Protein AF-A0A1B8RVU5-F1 (afdb_monomer)

Mean predicted aligned error: 9.16 Å

Structure (mmCIF, N/CA/C/O backbone):
data_AF-A0A1B8RVU5-F1
#
_entry.id   AF-A0A1B8RVU5-F1
#
loop_
_atom_site.group_PDB
_atom_site.id
_atom_site.type_symbol
_atom_site.label_atom_id
_atom_site.label_alt_id
_atom_site.label_comp_id
_atom_site.label_asym_id
_atom_site.label_entity_id
_atom_site.label_seq_id
_atom_site.pdbx_PDB_ins_code
_atom_site.Cartn_x
_atom_site.Cartn_y
_atom_site.Cartn_z
_atom_site.occupancy
_atom_site.B_iso_or_equiv
_atom_site.auth_seq_id
_atom_site.auth_comp_id
_atom_site.auth_asym_id
_atom_site.auth_atom_id
_atom_site.pdbx_PDB_model_num
ATOM 1 N N . MET A 1 1 ? -5.781 -11.189 46.319 1.00 44.78 1 MET A N 1
ATOM 2 C CA . MET A 1 1 ? -6.664 -10.300 45.530 1.00 44.78 1 MET A CA 1
ATOM 3 C C . MET A 1 1 ? -6.768 -10.891 44.129 1.00 44.78 1 MET A C 1
ATOM 5 O O . MET A 1 1 ? -5.730 -11.236 43.583 1.00 44.78 1 MET A O 1
ATOM 9 N N . PHE A 1 2 ? -7.976 -11.093 43.594 1.00 50.34 2 PHE A N 1
ATOM 10 C CA . PHE A 1 2 ? -8.174 -11.665 42.253 1.00 50.34 2 PHE A CA 1
ATOM 11 C C . PHE A 1 2 ? -8.179 -10.566 41.179 1.00 50.34 2 PHE A C 1
ATOM 13 O O . PHE A 1 2 ? -8.619 -9.452 41.471 1.00 50.34 2 PHE A O 1
ATOM 20 N N . PRO A 1 3 ? -7.728 -10.853 39.946 1.00 56.84 3 PRO A N 1
ATOM 21 C CA . PRO A 1 3 ? -7.817 -9.903 38.844 1.00 56.84 3 PRO A CA 1
ATOM 22 C C . PRO A 1 3 ? -9.285 -9.591 38.512 1.00 56.84 3 PRO A C 1
ATOM 24 O O . PRO A 1 3 ? -10.101 -10.492 38.316 1.00 56.84 3 PRO A O 1
ATOM 27 N N . ILE A 1 4 ? -9.624 -8.301 38.445 1.00 67.06 4 ILE A N 1
ATOM 28 C CA . ILE A 1 4 ? -10.973 -7.823 38.121 1.00 67.06 4 ILE A CA 1
ATOM 29 C C . ILE A 1 4 ? -11.030 -7.484 36.634 1.00 67.06 4 ILE A C 1
ATOM 31 O O . ILE A 1 4 ? -10.270 -6.657 36.133 1.00 67.06 4 ILE A O 1
ATOM 35 N N . ARG A 1 5 ? -11.981 -8.080 35.912 1.00 66.81 5 ARG A N 1
ATOM 36 C CA . ARG A 1 5 ? -12.219 -7.735 34.509 1.00 66.81 5 ARG A CA 1
ATOM 37 C C . ARG A 1 5 ? -12.967 -6.405 34.417 1.00 66.81 5 ARG A C 1
ATOM 39 O O . ARG A 1 5 ? -14.191 -6.366 34.513 1.00 66.81 5 ARG A O 1
ATOM 46 N N . HIS A 1 6 ? -12.234 -5.314 34.204 1.00 74.31 6 HIS A N 1
ATOM 47 C CA . HIS A 1 6 ? -12.837 -3.995 34.009 1.00 74.31 6 HIS A CA 1
ATOM 48 C C . HIS A 1 6 ? -13.784 -3.966 32.798 1.00 74.31 6 HIS A C 1
ATOM 50 O O . HIS A 1 6 ? -13.551 -4.620 31.779 1.00 74.31 6 HIS A O 1
ATOM 56 N N . THR A 1 7 ? -14.839 -3.153 32.884 1.00 78.38 7 THR A N 1
ATOM 57 C CA . THR A 1 7 ? -15.882 -3.002 31.854 1.00 78.38 7 THR A CA 1
ATOM 58 C C . THR A 1 7 ? -15.318 -2.723 30.457 1.00 78.38 7 THR A C 1
ATOM 60 O O . THR A 1 7 ? -15.853 -3.231 29.472 1.00 78.38 7 THR A O 1
ATOM 63 N N . ASN A 1 8 ? -14.212 -1.979 30.361 1.00 79.88 8 ASN A N 1
ATOM 64 C CA . ASN A 1 8 ? -13.541 -1.687 29.091 1.00 79.88 8 ASN A CA 1
ATOM 65 C C . ASN A 1 8 ? -12.999 -2.956 28.418 1.00 79.88 8 ASN A C 1
ATOM 67 O O . ASN A 1 8 ? -13.220 -3.148 27.229 1.00 79.88 8 ASN A O 1
ATOM 71 N N . HIS A 1 9 ? -12.435 -3.902 29.178 1.00 79.25 9 HIS A N 1
ATOM 72 C CA . HIS A 1 9 ? -11.988 -5.179 28.615 1.00 79.25 9 HIS A CA 1
ATOM 73 C C . HIS A 1 9 ? -13.146 -5.998 28.038 1.00 79.25 9 HIS A C 1
ATOM 75 O O . HIS A 1 9 ? -12.970 -6.707 27.047 1.00 79.25 9 HIS A O 1
ATOM 81 N N . VAL A 1 10 ? -14.338 -5.924 28.640 1.00 86.19 10 VAL A N 1
ATOM 82 C CA . VAL A 1 10 ? -15.540 -6.589 28.107 1.00 86.19 10 VAL A CA 1
ATOM 83 C C . VAL A 1 10 ? -15.988 -5.923 26.805 1.00 86.19 10 VAL A C 1
ATOM 85 O O . VAL A 1 10 ? -16.299 -6.625 25.844 1.00 86.19 10 VAL A O 1
ATOM 88 N N . ILE A 1 11 ? -15.994 -4.588 26.763 1.00 89.88 11 ILE A N 1
ATOM 89 C CA . ILE A 1 11 ? -16.335 -3.803 25.569 1.00 89.88 11 ILE A CA 1
ATOM 90 C C . ILE A 1 11 ? -15.384 -4.142 24.416 1.00 89.88 11 ILE A C 1
ATOM 92 O O . ILE A 1 11 ? -15.856 -4.521 23.347 1.00 89.88 11 ILE A O 1
ATOM 96 N N . ASP A 1 12 ? -14.074 -4.098 24.649 1.00 87.56 12 ASP A N 1
ATOM 97 C CA . ASP A 1 12 ? -13.072 -4.371 23.616 1.00 87.56 12 ASP A CA 1
ATOM 98 C C . ASP A 1 12 ? -13.122 -5.832 23.156 1.00 87.56 12 ASP A C 1
ATOM 100 O O . ASP A 1 12 ? -13.065 -6.112 21.965 1.00 87.56 12 ASP A O 1
ATOM 104 N N . THR A 1 13 ? -13.358 -6.784 24.068 1.00 90.00 13 THR A N 1
ATOM 105 C CA . THR A 1 13 ? -13.566 -8.192 23.677 1.00 90.00 13 THR A CA 1
ATOM 106 C C . THR A 1 13 ? -14.778 -8.353 22.754 1.00 90.00 13 THR A C 1
ATOM 108 O O . THR A 1 13 ? -14.730 -9.112 21.788 1.00 90.00 13 THR A O 1
ATOM 111 N N . ARG A 1 14 ? -15.884 -7.653 23.038 1.00 93.75 14 ARG A N 1
ATOM 112 C CA . ARG 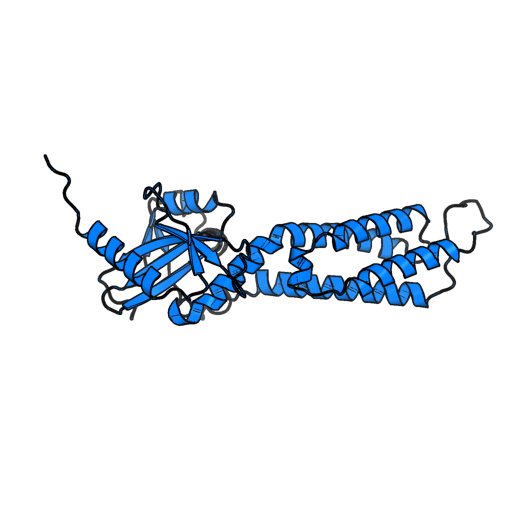A 1 14 ? -17.071 -7.679 22.171 1.00 93.75 14 ARG A CA 1
ATOM 113 C C . ARG A 1 14 ? -16.803 -7.007 20.828 1.00 93.75 14 ARG A C 1
ATOM 115 O O . ARG A 1 14 ? -17.295 -7.498 19.818 1.00 93.75 14 ARG A O 1
ATOM 122 N N . ALA A 1 15 ? -16.031 -5.925 20.820 1.00 94.88 15 ALA A N 1
ATOM 123 C CA . ALA A 1 15 ? -15.634 -5.233 19.604 1.00 94.88 15 ALA A CA 1
ATOM 124 C C . ALA A 1 15 ? -14.770 -6.129 18.704 1.00 94.88 15 ALA A C 1
ATOM 126 O O . ALA A 1 15 ? -15.091 -6.277 17.533 1.00 94.88 15 ALA A O 1
ATOM 127 N N . VAL A 1 16 ? -13.763 -6.813 19.255 1.00 93.31 16 VAL A N 1
ATOM 128 C CA . VAL A 1 16 ? -12.915 -7.759 18.503 1.00 93.31 16 VAL A CA 1
ATOM 129 C C . VAL A 1 16 ? -13.748 -8.872 17.865 1.00 93.31 16 VAL A C 1
ATOM 131 O O . VAL A 1 16 ? -13.630 -9.128 16.671 1.00 93.31 16 VAL A O 1
ATOM 134 N N . ARG A 1 17 ? -14.669 -9.484 18.625 1.00 93.12 17 ARG A N 1
ATOM 135 C CA . ARG A 1 17 ? -15.590 -10.500 18.081 1.00 93.12 17 ARG A CA 1
ATOM 136 C C . ARG A 1 17 ? -16.442 -9.958 16.933 1.00 93.12 17 ARG A C 1
ATOM 138 O O . ARG A 1 17 ? -16.698 -10.677 15.976 1.00 93.12 17 ARG A O 1
ATOM 145 N N . LYS A 1 18 ? -16.878 -8.699 17.036 1.00 94.44 18 LYS A N 1
ATOM 146 C CA . LYS A 1 18 ? -17.670 -8.033 15.999 1.00 94.44 18 LYS A CA 1
ATOM 147 C C . LYS A 1 18 ? -16.857 -7.827 14.722 1.00 94.44 18 LYS A C 1
ATOM 149 O O . LYS A 1 18 ? -17.386 -8.115 13.655 1.00 94.44 18 LYS A O 1
ATOM 154 N N . VAL A 1 19 ? -15.602 -7.385 14.844 1.00 94.81 19 VAL A N 1
ATOM 155 C CA . VAL A 1 19 ? -14.671 -7.268 13.711 1.00 94.81 19 VAL A CA 1
ATOM 156 C C . VAL A 1 19 ? -14.517 -8.620 13.027 1.00 94.81 19 VAL A C 1
ATOM 158 O O . VAL A 1 19 ? -14.856 -8.728 11.859 1.00 94.81 19 VAL A O 1
ATOM 161 N N . ILE A 1 20 ? -14.134 -9.663 13.773 1.00 93.12 20 ILE A N 1
ATOM 162 C CA . ILE A 1 20 ? -13.928 -11.009 13.213 1.00 93.12 20 ILE A CA 1
ATOM 163 C C . ILE A 1 20 ? -15.180 -11.516 12.486 1.00 93.12 20 ILE A C 1
ATOM 165 O O . ILE A 1 20 ? -15.074 -12.059 11.397 1.00 93.12 20 ILE A O 1
ATOM 169 N N . SER A 1 21 ? -16.373 -11.297 13.048 1.00 93.00 21 SER A N 1
ATOM 170 C CA . SER A 1 21 ? -17.632 -11.738 12.426 1.00 93.00 21 SER A CA 1
ATOM 171 C C . SER A 1 21 ? -18.015 -11.010 11.130 1.00 93.00 21 SER A C 1
ATOM 173 O O . SER A 1 21 ? -19.009 -11.384 10.516 1.00 93.00 21 SER A O 1
ATOM 175 N N . GLN A 1 22 ? -17.316 -9.928 10.775 1.00 93.19 22 GLN A N 1
ATOM 176 C CA . GLN A 1 22 ? -17.597 -9.116 9.588 1.00 93.19 22 GLN A CA 1
ATOM 177 C C . GLN A 1 22 ? -16.485 -9.154 8.542 1.00 93.19 22 GLN A C 1
ATOM 179 O O . GLN A 1 22 ? -16.682 -8.572 7.481 1.00 93.19 22 GLN A O 1
ATOM 184 N N . LEU A 1 23 ? -15.340 -9.771 8.841 1.00 91.94 23 LEU A N 1
ATOM 185 C CA . LEU A 1 23 ? -14.266 -9.926 7.864 1.00 91.94 23 LEU A CA 1
ATOM 186 C C . LEU A 1 23 ? -14.749 -10.786 6.697 1.00 91.94 23 LEU A C 1
ATOM 188 O O . LEU A 1 23 ? -15.475 -11.762 6.911 1.00 91.94 23 LEU A O 1
ATOM 192 N N . ASP A 1 24 ? -14.326 -10.432 5.489 1.00 91.25 24 ASP A N 1
ATOM 193 C CA . ASP A 1 24 ? -14.508 -11.292 4.327 1.00 91.25 24 ASP A CA 1
ATOM 194 C C . ASP A 1 24 ? -13.763 -12.627 4.509 1.00 91.25 24 ASP A C 1
ATOM 196 O O . ASP A 1 24 ? -12.747 -12.725 5.203 1.00 91.25 24 ASP A O 1
ATOM 200 N N . GLU A 1 25 ? -14.278 -13.686 3.882 1.00 90.25 25 GLU A N 1
ATOM 201 C CA . GLU A 1 25 ? -13.759 -15.057 4.018 1.00 90.25 25 GLU A CA 1
ATOM 202 C C . GLU A 1 25 ? -12.306 -15.219 3.550 1.00 90.25 25 GLU A C 1
ATOM 204 O O . GLU A 1 25 ? -11.604 -16.137 3.972 1.00 90.25 25 GLU A O 1
ATOM 209 N N . ASN A 1 26 ? -11.844 -14.308 2.696 1.00 92.81 26 ASN A N 1
ATOM 210 C CA . ASN A 1 26 ? -10.489 -14.270 2.174 1.00 92.81 26 ASN A CA 1
ATOM 211 C C . ASN A 1 26 ? -9.487 -13.592 3.131 1.00 92.81 26 ASN A C 1
ATOM 213 O O . ASN A 1 26 ? -8.293 -13.570 2.836 1.00 92.81 26 ASN A O 1
ATOM 217 N N . TRP A 1 27 ? -9.932 -13.059 4.272 1.00 94.44 27 TRP A N 1
ATOM 218 C CA . TRP A 1 27 ? -9.065 -12.475 5.295 1.00 94.44 27 TRP A CA 1
ATOM 219 C C . TRP A 1 27 ? -8.711 -13.529 6.341 1.00 94.44 27 TRP A C 1
ATOM 221 O O . TRP A 1 27 ? -9.486 -13.837 7.250 1.00 94.44 27 TRP A O 1
ATOM 231 N N . LEU A 1 28 ? -7.496 -14.063 6.256 1.00 93.69 28 LEU A N 1
ATOM 232 C CA . LEU A 1 28 ? -6.994 -15.001 7.246 1.00 93.69 28 LEU A CA 1
ATOM 233 C C . LEU A 1 28 ? -6.469 -14.241 8.466 1.00 93.69 28 LEU A C 1
ATOM 235 O O . LEU A 1 28 ? -5.453 -13.551 8.389 1.00 93.69 28 LEU A O 1
ATOM 239 N N . ILE A 1 29 ? -7.108 -14.420 9.622 1.00 92.25 29 ILE A N 1
ATOM 240 C CA . ILE A 1 29 ? -6.559 -13.937 10.893 1.00 92.25 29 ILE A CA 1
ATOM 241 C C . ILE A 1 29 ? -5.341 -14.778 11.277 1.00 92.25 29 ILE A C 1
ATOM 243 O O . ILE A 1 29 ? -5.434 -15.988 11.488 1.00 92.25 29 ILE A O 1
ATOM 247 N N . ARG A 1 30 ? -4.191 -14.117 11.407 1.00 84.19 30 ARG A N 1
ATOM 248 C CA . ARG A 1 30 ? -2.974 -14.678 11.988 1.00 84.19 30 ARG A CA 1
ATOM 249 C C . ARG A 1 30 ? -3.024 -14.381 13.488 1.00 84.19 30 ARG A C 1
ATOM 251 O O . ARG A 1 30 ? -3.213 -13.235 13.893 1.00 84.19 30 ARG A O 1
ATOM 258 N N . GLY A 1 31 ? -2.970 -15.429 14.310 1.00 67.81 31 GLY A N 1
ATOM 259 C CA . GLY A 1 31 ? -3.123 -15.301 15.759 1.00 67.81 31 GLY A CA 1
ATOM 260 C C . GLY A 1 31 ? -2.126 -14.308 16.360 1.00 67.81 31 GLY A C 1
ATOM 261 O O . GLY A 1 31 ? -0.982 -14.233 15.921 1.00 67.81 31 GLY A O 1
ATOM 262 N N . LEU A 1 32 ? -2.567 -13.567 17.375 1.00 58.88 32 LEU A N 1
ATOM 263 C CA . LEU A 1 32 ? -1.680 -12.892 18.316 1.00 58.88 32 LEU A CA 1
ATOM 264 C C . LEU A 1 32 ? -1.850 -13.603 19.652 1.00 58.88 32 LEU A C 1
ATOM 266 O O . LEU A 1 32 ? -2.853 -13.428 20.350 1.00 58.88 32 LEU A O 1
ATOM 270 N N . GLU A 1 33 ? -0.906 -14.489 19.946 1.00 51.81 33 GLU A N 1
ATOM 271 C CA . GLU A 1 33 ? -0.700 -14.960 21.306 1.00 51.81 33 GLU A CA 1
ATOM 272 C C . GLU A 1 33 ? -0.144 -13.762 22.091 1.00 51.81 33 GLU A C 1
ATOM 274 O O . GLU A 1 33 ? 0.883 -13.205 21.726 1.00 51.81 33 GLU A O 1
ATOM 279 N N . GLU A 1 34 ? -0.905 -13.332 23.102 1.00 54.44 34 GLU A N 1
ATOM 280 C CA . GLU A 1 34 ? -0.675 -12.165 23.972 1.00 54.44 34 GLU A CA 1
ATOM 281 C C . GLU A 1 34 ? -0.982 -10.782 23.347 1.00 54.44 34 GLU A C 1
ATOM 283 O O . GLU A 1 34 ? -0.519 -10.399 22.276 1.00 54.44 34 GLU A O 1
ATOM 288 N N . ARG A 1 35 ? -1.851 -10.007 24.026 1.00 57.84 35 ARG A N 1
ATOM 289 C CA . ARG A 1 35 ? -2.221 -8.626 23.649 1.00 57.84 35 ARG A CA 1
ATOM 290 C C . ARG A 1 35 ? -1.080 -7.678 23.995 1.00 57.84 35 ARG A C 1
ATOM 292 O O . ARG A 1 35 ? -1.192 -6.864 24.914 1.00 57.84 35 ARG A O 1
ATOM 299 N N . ASP A 1 36 ? -0.000 -7.793 23.253 1.00 56.38 36 ASP A N 1
ATOM 300 C CA . ASP A 1 36 ? 1.215 -7.055 23.509 1.00 56.38 36 ASP A CA 1
ATOM 301 C C . ASP A 1 36 ? 1.183 -5.699 22.805 1.00 56.38 36 ASP A C 1
ATOM 303 O O . ASP A 1 36 ? 0.932 -5.563 21.608 1.00 56.38 36 ASP A O 1
ATOM 307 N N . TYR A 1 37 ? 1.365 -4.651 23.609 1.00 66.06 37 TYR A N 1
ATOM 308 C CA . TYR A 1 37 ? 1.612 -3.276 23.165 1.00 66.06 37 TYR A CA 1
ATOM 309 C C . TYR A 1 37 ? 0.567 -2.657 22.215 1.00 66.06 37 TYR A C 1
ATOM 311 O O . TYR A 1 37 ? 0.814 -1.629 21.588 1.00 66.06 37 TYR A O 1
ATOM 319 N N . GLY A 1 38 ? -0.657 -3.197 22.199 1.00 77.88 38 GLY A N 1
ATOM 320 C CA . GLY A 1 38 ? -1.808 -2.579 21.544 1.00 77.88 38 GLY A CA 1
ATOM 321 C C . GLY A 1 38 ? -2.170 -3.127 20.167 1.00 77.88 38 GLY A C 1
ATOM 322 O O . GLY A 1 38 ? -3.010 -2.510 19.520 1.00 77.88 38 GLY A O 1
ATOM 323 N N . VAL A 1 39 ? -1.618 -4.261 19.733 1.00 89.12 39 VAL A N 1
ATOM 324 C CA . VAL A 1 39 ? -2.119 -4.982 18.552 1.00 89.12 39 VAL A CA 1
ATOM 325 C C . VAL A 1 39 ? -3.160 -6.013 18.992 1.00 89.12 39 VAL A C 1
ATOM 327 O O . VAL A 1 39 ? -2.906 -6.798 19.900 1.00 89.12 39 VAL A O 1
ATOM 330 N N . ASP A 1 40 ? -4.347 -5.994 18.382 1.00 90.81 40 ASP A N 1
ATOM 331 C CA . ASP A 1 40 ? -5.435 -6.922 18.719 1.00 90.81 40 ASP A CA 1
ATOM 332 C C . ASP A 1 40 ? -5.591 -8.048 17.689 1.00 90.81 40 ASP A C 1
ATOM 334 O O . ASP A 1 40 ? -5.963 -9.157 18.069 1.00 90.81 40 ASP A O 1
ATOM 338 N N . LEU A 1 41 ? -5.330 -7.782 16.403 1.00 91.62 41 LEU A N 1
ATOM 339 C CA . LEU A 1 41 ? -5.359 -8.781 15.327 1.00 91.62 41 LEU A CA 1
ATOM 340 C C . LEU A 1 41 ? -4.204 -8.546 14.347 1.00 91.62 41 LEU A C 1
ATOM 342 O O . LEU A 1 41 ? -3.894 -7.401 14.018 1.00 91.62 41 LEU A O 1
ATOM 346 N N . ALA A 1 42 ? -3.630 -9.629 13.831 1.00 92.88 42 ALA A N 1
ATOM 347 C CA . ALA A 1 42 ? -2.859 -9.626 12.596 1.00 92.88 42 ALA A CA 1
ATOM 348 C C . ALA A 1 42 ? -3.652 -10.394 11.534 1.00 92.88 42 ALA A C 1
ATOM 350 O O . ALA A 1 42 ? -4.406 -11.316 11.856 1.00 92.88 42 ALA A O 1
ATOM 351 N N . PHE A 1 43 ? -3.523 -10.012 10.271 1.00 93.69 43 PHE A N 1
ATOM 352 C CA . PHE A 1 43 ? -4.253 -10.669 9.192 1.00 93.69 43 PHE A CA 1
ATOM 353 C C . PHE A 1 43 ? -3.449 -10.711 7.896 1.00 93.69 43 PHE A C 1
ATOM 355 O O . PHE A 1 43 ? -2.496 -9.951 7.720 1.00 93.69 43 PHE A O 1
ATOM 362 N N . GLU A 1 44 ? -3.851 -11.609 7.004 1.00 94.94 44 GLU A N 1
ATOM 363 C CA . GLU A 1 44 ? -3.318 -11.766 5.657 1.00 94.94 44 GLU A CA 1
ATOM 364 C C . GLU A 1 44 ? -4.459 -11.948 4.655 1.00 94.94 44 GLU A C 1
ATOM 366 O O . GLU A 1 44 ? -5.409 -12.685 4.926 1.00 94.94 44 GLU A O 1
ATOM 371 N N . ILE A 1 45 ? -4.351 -11.310 3.490 1.00 93.94 45 ILE A N 1
ATOM 372 C CA . ILE A 1 45 ? -5.302 -11.495 2.392 1.00 93.94 45 ILE A CA 1
ATOM 373 C C . ILE A 1 45 ? -4.938 -12.739 1.584 1.00 93.94 45 ILE A C 1
ATOM 375 O O . ILE A 1 45 ? -3.786 -12.942 1.190 1.00 93.94 45 ILE A O 1
ATOM 379 N N . PHE A 1 46 ? -5.941 -13.555 1.289 1.00 93.44 46 PHE A N 1
ATOM 380 C CA . PHE A 1 46 ? -5.861 -14.657 0.342 1.00 93.44 46 PHE A CA 1
ATOM 381 C C . PHE A 1 46 ? -6.617 -14.282 -0.934 1.00 93.44 46 PHE A C 1
ATOM 383 O O . PHE A 1 46 ? -7.613 -13.562 -0.903 1.00 93.44 46 PHE A O 1
ATOM 390 N N . ARG A 1 47 ? -6.149 -14.763 -2.084 1.00 89.19 47 ARG A N 1
ATOM 391 C CA . ARG A 1 47 ? -6.889 -14.686 -3.353 1.00 89.19 47 ARG A CA 1
ATOM 392 C C . ARG A 1 47 ? -6.777 -16.032 -4.039 1.00 89.19 47 ARG A C 1
ATOM 394 O O . ARG A 1 47 ? -5.689 -16.598 -4.081 1.00 89.19 47 ARG A O 1
ATOM 401 N N . ASP A 1 48 ? -7.904 -16.569 -4.495 1.00 88.00 48 ASP A N 1
ATOM 402 C CA . ASP A 1 48 ? -7.974 -17.894 -5.125 1.00 88.00 48 ASP A CA 1
ATOM 403 C C . ASP A 1 48 ? -7.315 -18.999 -4.279 1.00 88.00 48 ASP A C 1
ATOM 405 O O . ASP A 1 48 ? -6.610 -19.865 -4.787 1.00 88.00 48 ASP A O 1
ATOM 409 N N . GLN A 1 49 ? -7.534 -18.949 -2.957 1.00 86.88 49 GLN A N 1
ATOM 410 C CA . GLN A 1 49 ? -6.956 -19.866 -1.959 1.00 86.88 49 GLN A CA 1
ATOM 411 C C . GLN A 1 49 ? -5.424 -19.789 -1.808 1.00 86.88 49 GLN A C 1
ATOM 413 O O . GLN A 1 49 ? -4.840 -20.582 -1.069 1.00 86.88 49 GLN A O 1
ATOM 418 N N . LEU A 1 50 ? -4.766 -18.817 -2.442 1.00 89.62 50 LEU A N 1
ATOM 419 C CA . LEU A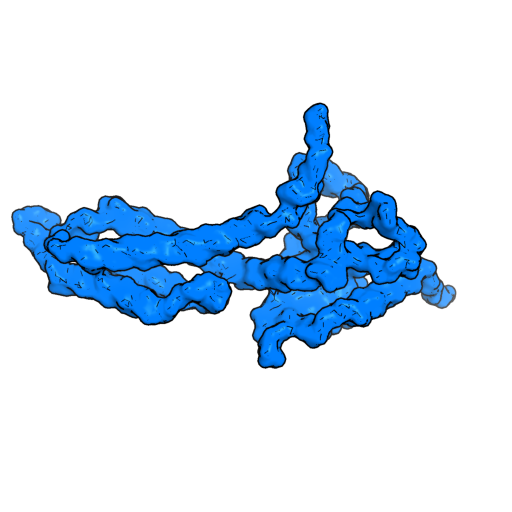 1 50 ? -3.325 -18.604 -2.346 1.00 89.62 50 LEU A CA 1
ATOM 420 C C . LEU A 1 50 ? -2.995 -17.427 -1.414 1.00 89.62 50 LEU A C 1
ATOM 422 O O . LEU A 1 50 ? -3.682 -16.398 -1.460 1.00 89.62 50 LEU A O 1
ATOM 426 N N . PRO A 1 51 ? -1.934 -17.542 -0.592 1.00 90.19 51 PRO A N 1
ATOM 427 C CA . PRO A 1 51 ? -1.447 -16.425 0.208 1.00 90.19 51 PRO A CA 1
ATOM 428 C C . PRO A 1 51 ? -0.899 -15.324 -0.705 1.00 90.19 51 PRO A C 1
ATOM 430 O O . PRO A 1 51 ? -0.182 -15.601 -1.671 1.00 90.19 51 PRO A O 1
ATOM 433 N N . THR A 1 52 ? -1.219 -14.068 -0.397 1.00 89.50 52 THR A N 1
ATOM 434 C CA . THR A 1 52 ? -0.743 -12.914 -1.181 1.00 89.50 52 THR A CA 1
ATOM 435 C C . THR A 1 52 ? 0.473 -12.226 -0.557 1.00 89.50 52 THR A C 1
ATOM 437 O O . THR A 1 52 ? 1.152 -11.462 -1.240 1.00 89.50 52 THR A O 1
ATOM 440 N N . GLY A 1 53 ? 0.754 -12.466 0.731 1.00 88.94 53 GLY A N 1
ATOM 441 C CA . GLY A 1 53 ? 1.718 -11.679 1.506 1.00 88.94 53 GLY A CA 1
ATOM 442 C C . GLY A 1 53 ? 1.225 -10.275 1.891 1.00 88.94 53 GLY A C 1
ATOM 443 O O . GLY A 1 53 ? 1.926 -9.558 2.609 1.00 88.94 53 GLY A O 1
ATOM 444 N N . GLU A 1 54 ? 0.022 -9.877 1.465 1.00 91.44 54 GLU A N 1
ATOM 445 C CA . GLU A 1 54 ? -0.646 -8.643 1.881 1.00 91.44 54 GLU A CA 1
ATOM 446 C C . GLU A 1 54 ? -1.101 -8.788 3.336 1.00 91.44 54 GLU A C 1
ATOM 448 O O . GLU A 1 54 ? -2.157 -9.351 3.628 1.00 91.44 54 GLU A O 1
ATOM 453 N N . THR A 1 55 ? -0.266 -8.308 4.258 1.00 93.12 55 THR A N 1
ATOM 454 C CA . THR A 1 55 ? -0.466 -8.454 5.704 1.00 93.12 55 THR A CA 1
ATOM 455 C C . THR A 1 55 ? -0.684 -7.114 6.384 1.00 93.12 55 THR A C 1
ATOM 457 O O . THR A 1 55 ? -0.103 -6.099 5.998 1.00 93.12 55 THR A O 1
ATOM 460 N N . GLY A 1 56 ? -1.516 -7.110 7.421 1.00 93.44 56 GLY A N 1
ATOM 461 C CA . GLY A 1 56 ? -1.824 -5.912 8.188 1.00 93.44 56 GLY A CA 1
ATOM 462 C C . GLY A 1 56 ? -2.019 -6.195 9.669 1.00 93.44 56 GLY A C 1
ATOM 463 O O . GLY A 1 56 ? -2.228 -7.332 10.100 1.00 93.44 56 GLY A O 1
ATOM 464 N N . LEU A 1 57 ? -1.955 -5.122 10.450 1.00 94.50 57 LEU A N 1
ATOM 465 C CA . LEU A 1 57 ? -2.173 -5.126 11.892 1.00 94.50 57 LEU A CA 1
ATOM 466 C C . LEU A 1 57 ? -3.423 -4.313 12.213 1.00 94.50 57 LEU A C 1
ATOM 468 O O . LEU A 1 57 ? -3.690 -3.297 11.574 1.00 94.50 57 LEU A O 1
ATOM 472 N N . ILE A 1 58 ? -4.190 -4.738 13.211 1.00 94.25 58 ILE A N 1
ATOM 473 C CA . ILE A 1 58 ? -5.404 -4.051 13.649 1.00 94.25 58 ILE A CA 1
ATOM 474 C C . ILE A 1 58 ? -5.353 -3.873 15.160 1.00 94.25 58 ILE A C 1
ATOM 476 O O . ILE A 1 58 ? -5.191 -4.833 15.913 1.00 94.25 58 ILE A O 1
ATOM 480 N N . GLN A 1 59 ? -5.593 -2.645 15.605 1.00 94.50 59 GLN A N 1
ATOM 481 C CA . GLN A 1 59 ? -6.031 -2.365 16.963 1.00 94.50 59 GLN A CA 1
ATOM 482 C C . GLN A 1 59 ? -7.529 -2.079 16.979 1.00 94.50 59 GLN A C 1
ATOM 484 O O . GLN A 1 59 ? -8.023 -1.224 16.243 1.00 94.50 59 GLN A O 1
ATOM 489 N N . VAL A 1 60 ? -8.261 -2.753 17.857 1.00 94.50 60 VAL A N 1
ATOM 490 C CA . VAL A 1 60 ? -9.709 -2.631 17.985 1.00 94.50 60 VAL A CA 1
ATOM 491 C C . VAL A 1 60 ? -10.049 -1.837 19.241 1.00 94.50 60 VAL A C 1
ATOM 493 O O . VAL A 1 60 ? -9.606 -2.144 20.346 1.00 94.50 60 VAL A O 1
ATOM 496 N N . LYS A 1 61 ? -10.888 -0.811 19.091 1.00 94.81 61 LYS A N 1
ATOM 497 C CA . LYS A 1 61 ? -11.414 -0.011 20.203 1.00 94.81 61 LYS A CA 1
ATOM 498 C C . LYS A 1 61 ? -12.929 -0.043 20.193 1.00 94.81 61 LYS A C 1
ATOM 500 O O . LYS A 1 61 ? -13.565 0.402 19.239 1.00 94.81 61 LYS A O 1
ATOM 505 N N . GLY A 1 62 ? -13.521 -0.576 21.258 1.00 94.50 62 GLY A N 1
ATOM 506 C CA . GLY A 1 62 ? -14.968 -0.629 21.401 1.00 94.50 62 GLY A CA 1
ATOM 507 C C . GLY A 1 62 ? -15.538 0.617 22.074 1.00 94.50 62 GLY A C 1
ATOM 508 O O . GLY A 1 62 ? -14.964 1.175 23.006 1.00 94.50 62 GLY A O 1
ATOM 509 N N . ALA A 1 63 ? -16.731 1.023 21.651 1.00 94.06 63 ALA A N 1
ATOM 510 C CA . ALA A 1 63 ? -17.468 2.127 22.239 1.00 94.06 63 ALA A CA 1
ATOM 511 C C . ALA A 1 63 ? -18.946 1.770 22.438 1.00 94.06 63 ALA A C 1
ATOM 513 O O . ALA A 1 63 ? -19.586 1.143 21.594 1.00 94.06 63 ALA A O 1
ATOM 514 N N . LYS A 1 64 ? -19.526 2.208 23.562 1.00 93.19 64 LYS A N 1
ATOM 515 C CA . LYS A 1 64 ? -20.976 2.089 23.826 1.00 93.19 64 LYS A CA 1
ATOM 516 C C . LYS A 1 64 ? -21.801 3.202 23.165 1.00 93.19 64 LYS A C 1
ATOM 518 O O . LYS A 1 64 ? -23.026 3.116 23.135 1.00 93.19 64 LYS A O 1
ATOM 523 N N . LYS A 1 65 ? -21.150 4.263 22.677 1.00 90.88 65 LYS A N 1
ATOM 524 C CA . LYS A 1 65 ? -21.814 5.402 22.027 1.00 90.88 65 LYS A CA 1
ATOM 525 C C . LYS A 1 65 ? -22.175 5.080 20.578 1.00 90.88 65 LYS A C 1
ATOM 527 O O . LYS A 1 65 ? -21.529 4.254 19.941 1.00 90.88 65 LYS A O 1
ATOM 532 N N . SER A 1 66 ? -23.201 5.761 20.079 1.00 92.25 66 SER A N 1
ATOM 533 C CA . SER A 1 66 ? -23.569 5.747 18.662 1.00 92.25 66 SER A CA 1
ATOM 534 C C . SER A 1 66 ? -22.578 6.585 17.846 1.00 92.25 66 SER A C 1
ATOM 536 O O . SER A 1 66 ? -22.092 7.604 18.338 1.00 92.25 66 SER A O 1
ATOM 538 N N . PHE A 1 67 ? -22.306 6.171 16.611 1.00 93.44 67 PHE A N 1
ATOM 539 C CA . PHE A 1 67 ? -21.512 6.897 15.619 1.00 93.44 67 PHE A CA 1
ATOM 540 C C . PHE A 1 67 ? -22.351 7.739 14.656 1.00 93.44 67 PHE A C 1
ATOM 542 O O . PHE A 1 67 ? -21.775 8.390 13.797 1.00 93.44 67 PHE A O 1
ATOM 549 N N . LYS A 1 68 ? -23.680 7.809 14.822 1.00 85.19 68 LYS A N 1
ATOM 550 C CA . LYS A 1 68 ? -24.565 8.631 13.970 1.00 85.19 68 LYS A CA 1
ATOM 551 C C . LYS A 1 68 ? -24.217 10.126 13.925 1.00 85.19 68 LYS A C 1
ATOM 553 O O . LYS A 1 68 ? -24.683 10.813 13.033 1.00 85.19 68 LYS A O 1
ATOM 558 N N . LYS A 1 69 ? -23.495 10.644 14.928 1.00 81.31 69 LYS A N 1
ATOM 559 C CA . LYS A 1 69 ? -23.055 12.053 14.986 1.00 81.31 69 LYS A CA 1
ATOM 560 C C . LYS A 1 69 ? -21.571 12.219 14.678 1.00 81.31 69 LYS A C 1
ATOM 562 O O . LYS A 1 69 ? -21.188 13.145 13.983 1.00 81.31 69 LYS A O 1
ATOM 567 N N . SER A 1 70 ? -20.733 11.386 15.290 1.00 88.00 70 SER A N 1
ATOM 568 C CA . SER A 1 70 ? -19.296 11.352 15.034 1.00 88.00 70 SER A CA 1
ATOM 569 C C . SER A 1 70 ? -18.691 10.066 15.580 1.00 88.00 70 SER A C 1
ATOM 571 O O . SER A 1 70 ? -19.096 9.549 16.629 1.00 88.00 70 SER A O 1
ATOM 573 N N . ALA A 1 71 ? -17.6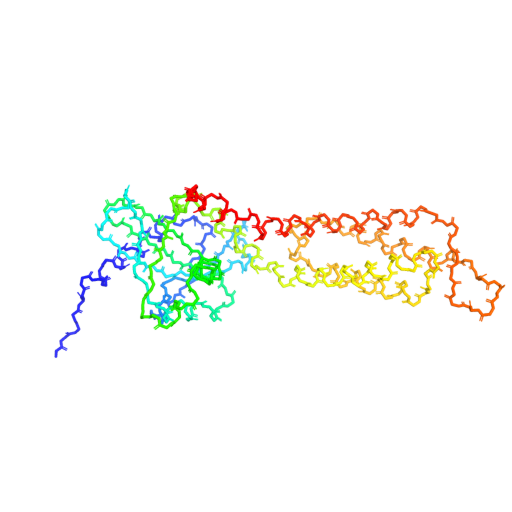73 9.568 14.888 1.00 92.12 71 ALA A N 1
ATOM 574 C CA . ALA A 1 71 ? -16.920 8.387 15.288 1.00 92.12 71 ALA A CA 1
ATOM 575 C C . ALA A 1 71 ? -15.558 8.746 15.910 1.00 92.12 71 ALA A C 1
ATOM 577 O O . ALA A 1 71 ? -14.614 7.973 15.822 1.00 92.12 71 ALA A O 1
ATOM 578 N N . ASN A 1 72 ? -15.452 9.898 16.581 1.00 94.50 72 ASN A N 1
ATOM 579 C CA . ASN A 1 72 ? -14.187 10.385 17.145 1.00 94.50 72 ASN A CA 1
ATOM 580 C C . ASN A 1 72 ? -13.701 9.537 18.328 1.00 94.50 72 ASN A C 1
ATOM 582 O O . ASN A 1 72 ? -14.505 9.107 19.170 1.00 94.50 72 ASN A O 1
ATOM 586 N N . LEU A 1 73 ? -12.384 9.386 18.442 1.00 94.50 73 LEU A N 1
ATOM 587 C CA . LEU A 1 73 ? -11.718 8.611 19.486 1.00 94.50 73 LEU A CA 1
ATOM 588 C C . LEU A 1 73 ? -10.521 9.386 20.046 1.00 94.50 73 LEU A C 1
ATOM 590 O O . LEU A 1 73 ? -9.637 9.776 19.291 1.00 94.50 73 LEU A O 1
ATOM 594 N N . SER A 1 74 ? -10.472 9.576 21.367 1.00 95.88 74 SER A N 1
ATOM 595 C CA . SER A 1 74 ? -9.235 9.994 22.040 1.00 95.88 74 SER A CA 1
ATOM 596 C C . SER A 1 74 ? -8.289 8.796 22.085 1.00 95.88 74 SER A C 1
ATOM 598 O O . SER A 1 74 ? -8.679 7.720 22.546 1.00 95.88 74 SER A O 1
ATOM 600 N N . PHE A 1 75 ? -7.080 8.967 21.560 1.00 95.25 75 PHE A N 1
ATOM 601 C CA . PHE A 1 75 ? -6.158 7.877 21.285 1.00 95.25 75 PHE A CA 1
ATOM 602 C C . PHE A 1 75 ? -4.748 8.202 21.804 1.00 95.25 75 PHE A C 1
ATOM 604 O O . PHE A 1 75 ? -4.286 9.327 21.596 1.00 95.25 75 PHE A O 1
ATOM 611 N N . PRO A 1 76 ? -4.056 7.273 22.493 1.00 95.19 76 PRO A N 1
ATOM 612 C CA . PRO A 1 76 ? -2.740 7.550 23.065 1.00 95.19 76 PRO A CA 1
ATOM 613 C C . PRO A 1 76 ? -1.682 7.810 21.994 1.00 95.19 76 PRO A C 1
ATOM 615 O O . PRO A 1 76 ? -1.465 6.971 21.121 1.00 95.19 76 PRO A O 1
ATOM 618 N N . THR A 1 77 ? -0.963 8.924 22.120 1.00 96.06 77 THR A N 1
ATOM 619 C CA . THR A 1 77 ? 0.117 9.316 21.199 1.00 96.06 77 THR A CA 1
ATOM 620 C C . THR A 1 77 ? 1.190 8.233 21.101 1.00 96.06 77 THR A C 1
ATOM 622 O O . THR A 1 77 ? 1.550 7.829 20.001 1.00 96.06 77 THR A O 1
ATOM 625 N N . LYS A 1 78 ? 1.593 7.646 22.238 1.00 93.62 78 LYS A N 1
ATOM 626 C CA . LYS A 1 78 ? 2.572 6.545 22.283 1.00 93.62 78 LYS A CA 1
ATOM 627 C C . LYS A 1 78 ? 2.170 5.328 21.448 1.00 93.62 78 LYS A C 1
ATOM 629 O O . LYS A 1 78 ? 3.028 4.641 20.912 1.00 93.62 78 LYS A O 1
ATOM 634 N N . THR A 1 79 ? 0.872 5.041 21.338 1.00 93.38 79 THR A N 1
ATOM 635 C CA . THR A 1 79 ? 0.387 3.932 20.506 1.00 93.38 79 THR A CA 1
ATOM 636 C C . THR A 1 79 ? 0.495 4.267 19.020 1.00 93.38 79 THR A C 1
ATOM 638 O O . THR A 1 79 ? 0.792 3.386 18.223 1.00 93.38 79 THR A O 1
ATOM 641 N N . ILE A 1 80 ? 0.318 5.537 18.644 1.00 95.38 80 ILE A N 1
ATOM 642 C CA . ILE A 1 80 ? 0.561 6.007 17.274 1.00 95.38 80 ILE A CA 1
ATOM 643 C C . ILE A 1 80 ? 2.050 5.927 16.944 1.00 95.38 80 ILE A C 1
ATOM 645 O O . ILE A 1 80 ? 2.408 5.398 15.898 1.00 95.38 80 ILE A O 1
ATOM 649 N N . GLU A 1 81 ? 2.918 6.391 17.843 1.00 94.81 81 GLU A N 1
ATOM 650 C CA . GLU A 1 81 ? 4.372 6.293 17.666 1.00 94.81 81 GLU A CA 1
ATOM 651 C C . GLU A 1 81 ? 4.833 4.842 17.537 1.00 94.81 81 GLU A C 1
ATOM 653 O O . GLU A 1 81 ? 5.607 4.525 16.641 1.00 94.81 81 GLU A O 1
ATOM 658 N N . TYR A 1 82 ? 4.294 3.943 18.362 1.00 93.44 82 TYR A N 1
ATOM 659 C CA . TYR A 1 82 ? 4.562 2.515 18.242 1.00 93.44 82 TYR A CA 1
ATOM 660 C C . TYR A 1 82 ? 4.079 1.951 16.896 1.00 93.44 82 TYR A C 1
ATOM 662 O O . TYR A 1 82 ? 4.826 1.250 16.220 1.00 93.44 82 TYR A O 1
ATOM 670 N N . ALA A 1 83 ? 2.874 2.322 16.447 1.00 93.88 83 ALA A N 1
ATOM 671 C CA . ALA A 1 83 ? 2.349 1.927 15.140 1.00 93.88 83 ALA A CA 1
ATOM 672 C C . ALA A 1 83 ? 3.223 2.412 13.962 1.00 93.88 83 ALA A C 1
ATOM 674 O O . ALA A 1 83 ? 3.300 1.743 12.931 1.00 93.88 83 ALA A O 1
ATOM 675 N N . LEU A 1 84 ? 3.903 3.557 14.100 1.00 93.44 84 LEU A N 1
ATOM 676 C CA . LEU A 1 84 ? 4.827 4.085 13.087 1.00 93.44 84 LEU A CA 1
ATOM 677 C C . LEU A 1 84 ? 6.098 3.240 12.915 1.00 93.44 84 LEU A C 1
ATOM 679 O O . LEU A 1 84 ? 6.737 3.369 11.871 1.00 93.44 84 LEU A O 1
ATOM 683 N N . LEU A 1 85 ? 6.441 2.380 13.881 1.00 93.06 85 LEU A N 1
ATOM 684 C CA . LEU A 1 85 ? 7.600 1.483 13.803 1.00 93.06 85 LEU A CA 1
ATOM 685 C C . LEU A 1 85 ? 7.349 0.246 12.930 1.00 93.06 85 LEU A C 1
ATOM 687 O O . LEU A 1 85 ? 8.303 -0.394 12.493 1.00 93.06 85 LEU A O 1
ATOM 691 N N . PHE A 1 86 ? 6.087 -0.109 12.680 1.00 90.81 86 PHE A N 1
ATOM 692 C CA . PHE A 1 86 ? 5.763 -1.298 11.896 1.00 90.81 86 PHE A CA 1
ATOM 693 C C . PHE A 1 86 ? 5.929 -1.045 10.393 1.00 90.81 86 PHE A C 1
ATOM 695 O O . PHE A 1 86 ? 5.483 -0.008 9.898 1.00 90.81 86 PHE A O 1
ATOM 702 N N . PRO A 1 87 ? 6.502 -1.997 9.637 1.00 87.12 87 PRO A N 1
ATOM 703 C CA . PRO A 1 87 ? 6.495 -1.929 8.180 1.00 87.12 87 PRO A CA 1
ATOM 704 C C . PRO A 1 87 ? 5.115 -2.265 7.591 1.00 87.12 87 PRO A C 1
ATOM 706 O O . PRO A 1 87 ? 4.759 -1.741 6.538 1.00 87.12 87 PRO A O 1
ATOM 709 N N . GLN A 1 88 ? 4.316 -3.094 8.270 1.00 90.12 88 GLN A N 1
ATOM 710 C CA . GLN A 1 88 ? 2.961 -3.441 7.838 1.00 90.12 88 GLN A CA 1
ATOM 711 C C . GLN A 1 88 ? 1.980 -2.280 8.064 1.00 90.12 88 GLN A C 1
ATOM 713 O O . GLN A 1 88 ? 2.104 -1.555 9.060 1.00 90.12 88 GLN A O 1
ATOM 718 N N . PRO A 1 89 ? 0.951 -2.136 7.206 1.00 93.06 89 PRO A N 1
ATOM 719 C CA . PRO A 1 89 ? -0.165 -1.239 7.463 1.00 93.06 89 PRO A CA 1
ATOM 720 C C . PRO A 1 89 ? -0.843 -1.531 8.804 1.00 93.06 89 PRO A C 1
ATOM 722 O O . PRO A 1 89 ? -1.345 -2.629 9.054 1.00 93.06 89 PRO A O 1
ATOM 725 N N . PHE A 1 90 ? -0.861 -0.517 9.666 1.00 94.44 90 PHE A N 1
ATOM 726 C CA . PHE A 1 90 ? -1.474 -0.574 10.987 1.00 94.44 90 PHE A CA 1
ATOM 727 C C . PHE A 1 90 ? -2.807 0.173 10.987 1.00 94.44 90 PHE A C 1
ATOM 729 O O . PHE A 1 90 ? -2.852 1.400 10.838 1.00 94.44 90 PHE A O 1
ATOM 736 N N . PHE A 1 91 ? -3.900 -0.548 11.205 1.00 95.56 91 PHE A N 1
ATOM 737 C CA . PHE A 1 91 ? -5.249 -0.004 11.243 1.00 95.56 91 PHE A CA 1
ATOM 738 C C . PHE A 1 91 ? -5.767 0.158 12.668 1.00 95.56 91 PHE A C 1
ATOM 740 O O . PHE A 1 91 ? -5.512 -0.662 13.547 1.00 95.56 91 PHE A O 1
ATOM 747 N N . VAL A 1 92 ? -6.569 1.198 12.884 1.00 96.56 92 VAL A N 1
ATOM 748 C CA . VAL A 1 92 ? -7.416 1.301 14.077 1.00 96.56 92 VAL A CA 1
ATOM 749 C C . VAL A 1 92 ? -8.851 1.093 13.652 1.00 96.56 92 VAL A C 1
ATOM 751 O O . VAL A 1 92 ? -9.345 1.815 12.790 1.00 96.56 92 VAL A O 1
ATOM 754 N N . PHE A 1 93 ? -9.518 0.124 14.268 1.00 96.56 93 PHE A N 1
ATOM 755 C CA . PHE A 1 93 ? -10.934 -0.151 14.077 1.00 96.56 93 PHE A CA 1
ATOM 756 C C . PHE A 1 93 ? -11.696 0.351 15.301 1.00 96.56 93 PHE A C 1
ATOM 758 O O . PHE A 1 93 ? -11.539 -0.159 16.411 1.00 96.56 93 PHE A O 1
ATOM 765 N N . HIS A 1 94 ? -12.538 1.360 15.106 1.00 96.81 94 HIS A N 1
ATOM 766 C CA . HIS A 1 94 ? -13.416 1.896 16.134 1.00 96.81 94 HIS A CA 1
ATOM 767 C C . HIS A 1 94 ? -14.807 1.290 15.955 1.00 96.81 94 HIS A C 1
ATOM 769 O O . HIS A 1 94 ? -15.417 1.416 14.895 1.00 96.81 94 HIS A O 1
ATOM 775 N N . VAL A 1 95 ? -15.302 0.602 16.982 1.00 97.25 95 VAL A N 1
ATOM 776 C CA . VAL A 1 95 ? -16.528 -0.201 16.908 1.00 97.25 95 VAL A CA 1
ATOM 777 C C . VAL A 1 95 ? -17.603 0.394 17.803 1.00 97.25 95 VAL A C 1
ATOM 779 O O . VAL A 1 95 ? -17.436 0.457 19.022 1.00 97.25 95 VAL A O 1
ATOM 782 N N . SER A 1 96 ? -18.748 0.761 17.230 1.00 96.06 96 SER A N 1
ATOM 783 C CA . SER A 1 96 ? -19.933 1.106 18.011 1.00 96.06 96 SER A CA 1
ATOM 784 C C . SER A 1 96 ? -20.722 -0.158 18.326 1.00 96.06 96 SER A C 1
ATOM 786 O O . SER A 1 96 ? -21.366 -0.747 17.459 1.00 96.06 96 SER A O 1
ATOM 788 N N . LEU A 1 97 ? -20.744 -0.554 19.600 1.00 94.44 97 LEU A N 1
ATOM 789 C CA . LEU A 1 97 ? -21.584 -1.663 20.064 1.00 94.44 97 LEU A CA 1
ATOM 790 C C . LEU A 1 97 ? -23.079 -1.315 20.059 1.00 94.44 97 LEU A C 1
ATOM 792 O O . LEU A 1 97 ? -23.907 -2.219 20.126 1.00 94.44 97 LEU A O 1
ATOM 796 N N . LYS A 1 98 ? -23.427 -0.021 20.018 1.00 94.12 98 LYS A N 1
ATOM 797 C CA . LYS A 1 98 ? -24.818 0.445 19.960 1.00 94.12 98 LYS A CA 1
ATOM 798 C C . LYS A 1 98 ? -25.376 0.363 18.542 1.00 94.12 98 LYS A C 1
ATOM 800 O O . LYS A 1 98 ? -26.496 -0.102 18.368 1.00 94.12 98 LYS A O 1
ATOM 805 N N . ASP A 1 99 ? -24.590 0.789 17.557 1.00 92.38 99 ASP A N 1
ATOM 806 C CA . ASP A 1 99 ? -25.035 0.853 16.162 1.00 92.38 99 ASP A CA 1
ATOM 807 C C . ASP A 1 99 ? -24.615 -0.370 15.342 1.00 92.38 99 ASP A C 1
ATOM 809 O O . ASP A 1 99 ? -25.008 -0.496 14.187 1.00 92.38 99 ASP A O 1
ATOM 813 N N . ASN A 1 100 ? -23.814 -1.272 15.920 1.00 91.00 100 ASN A N 1
ATOM 814 C CA . ASN A 1 100 ? -23.206 -2.400 15.213 1.00 91.00 100 ASN A CA 1
ATOM 815 C C . ASN A 1 100 ? -22.366 -1.980 13.991 1.00 91.00 100 ASN A C 1
ATOM 817 O O . ASN A 1 100 ? -22.255 -2.747 13.034 1.00 91.00 100 ASN A O 1
ATOM 821 N N . SER A 1 101 ? -21.759 -0.792 14.043 1.00 93.56 101 SER A N 1
ATOM 822 C CA . SER A 1 101 ? -20.929 -0.231 12.976 1.00 93.56 101 SER A CA 1
ATOM 823 C C . SER A 1 101 ? -19.446 -0.247 13.339 1.00 93.56 101 SER A C 1
ATOM 825 O O . SER A 1 101 ? -19.069 -0.142 14.511 1.00 93.56 101 SER A O 1
ATOM 827 N N . ILE A 1 102 ? -18.607 -0.376 12.314 1.00 96.44 102 ILE A N 1
ATOM 828 C CA . ILE A 1 102 ? -17.151 -0.381 12.431 1.00 96.44 102 ILE A CA 1
ATOM 829 C C . ILE A 1 102 ? -16.618 0.706 11.504 1.00 96.44 102 ILE A C 1
ATOM 831 O O . ILE A 1 102 ? -16.932 0.731 10.314 1.00 96.44 102 ILE A O 1
ATOM 835 N N . ARG A 1 103 ? -15.825 1.613 12.067 1.00 96.06 103 ARG A N 1
ATOM 836 C CA . ARG A 1 103 ? -15.078 2.623 11.322 1.00 96.06 103 ARG A CA 1
ATOM 837 C C . ARG A 1 103 ? -13.598 2.315 11.395 1.00 96.06 103 ARG A C 1
ATOM 839 O O . ARG A 1 103 ? -13.145 1.800 12.416 1.00 96.06 103 ARG A O 1
ATOM 846 N N . TYR A 1 104 ? -12.847 2.670 10.362 1.00 96.00 104 TYR A N 1
ATOM 847 C CA . TYR A 1 104 ? -11.411 2.414 10.344 1.00 96.00 104 TYR A CA 1
ATOM 848 C C . TYR A 1 104 ? -10.585 3.607 9.867 1.00 96.00 104 TYR A C 1
ATOM 850 O O . TYR A 1 104 ? -11.065 4.498 9.167 1.00 96.00 104 TYR A O 1
ATOM 858 N N . VAL A 1 105 ? -9.315 3.609 10.263 1.00 95.31 105 VAL A N 1
ATOM 859 C CA . VAL A 1 105 ? -8.274 4.472 9.698 1.00 95.31 105 VAL A CA 1
ATOM 860 C C . VAL A 1 105 ? -6.979 3.682 9.562 1.00 95.31 105 VAL A C 1
ATOM 862 O O . VAL A 1 105 ? -6.675 2.843 10.412 1.00 95.31 105 VAL A O 1
ATOM 865 N N . TRP A 1 106 ? -6.195 3.975 8.525 1.00 94.38 106 TRP A N 1
ATOM 866 C CA . TRP A 1 106 ? -4.790 3.574 8.472 1.00 94.38 106 TRP A CA 1
ATOM 867 C C . TRP A 1 106 ? -3.985 4.549 9.332 1.00 94.38 106 TRP A C 1
ATOM 869 O O . TRP A 1 106 ? -3.757 5.697 8.950 1.00 94.38 106 TRP A O 1
ATOM 879 N N . LEU A 1 107 ? -3.575 4.101 10.518 1.00 94.69 107 LEU A N 1
ATOM 880 C CA . LEU A 1 107 ? -3.041 4.959 11.570 1.00 94.69 107 LEU A CA 1
ATOM 881 C C . LEU A 1 107 ? -1.757 5.682 11.157 1.00 94.69 107 LEU A C 1
ATOM 883 O O . LEU A 1 107 ? -1.613 6.876 11.405 1.00 94.69 107 LEU A O 1
ATOM 887 N N . GLN A 1 108 ? -0.849 4.979 10.479 1.00 93.19 108 GLN A N 1
ATOM 888 C CA . GLN A 1 108 ? 0.421 5.555 10.032 1.00 93.19 108 GLN A CA 1
ATOM 889 C C . GLN A 1 108 ? 0.201 6.656 8.984 1.00 93.19 108 GLN A C 1
ATOM 891 O O . GLN A 1 108 ? 0.838 7.706 9.058 1.00 93.19 108 GLN A O 1
ATOM 896 N N . ARG A 1 109 ? -0.723 6.455 8.028 1.00 90.44 109 ARG A N 1
ATOM 897 C CA . ARG A 1 109 ? -1.098 7.501 7.058 1.00 90.44 109 ARG A CA 1
ATOM 898 C C . ARG A 1 109 ? -1.817 8.660 7.733 1.00 90.44 109 ARG A C 1
ATOM 900 O O . ARG A 1 109 ? -1.482 9.803 7.450 1.00 90.44 109 ARG A O 1
ATOM 907 N N . TYR A 1 110 ? -2.743 8.386 8.651 1.00 92.69 110 TYR A N 1
ATOM 908 C CA . TYR A 1 110 ? -3.440 9.429 9.406 1.00 92.69 110 TYR A CA 1
ATOM 909 C C . TYR A 1 110 ? -2.451 10.322 10.170 1.00 92.69 110 TYR A C 1
ATOM 911 O O . TYR A 1 110 ? -2.555 11.544 10.115 1.00 92.69 110 TYR A O 1
ATOM 919 N N . ALA A 1 111 ? -1.442 9.734 10.820 1.00 92.50 111 ALA A N 1
ATOM 920 C CA . ALA A 1 111 ? -0.399 10.497 11.497 1.00 92.50 111 ALA A CA 1
ATOM 921 C C . ALA A 1 111 ? 0.376 11.411 10.530 1.00 92.50 111 ALA A C 1
ATOM 923 O O . ALA A 1 111 ? 0.473 12.610 10.773 1.00 92.50 111 ALA A O 1
ATOM 924 N N . ARG A 1 112 ? 0.853 10.866 9.404 1.00 88.62 112 ARG A N 1
ATOM 925 C CA . ARG A 1 112 ? 1.681 11.601 8.429 1.00 88.62 112 ARG A CA 1
ATOM 926 C C . ARG A 1 112 ? 0.925 12.667 7.636 1.00 88.62 112 ARG A C 1
ATOM 928 O O . ARG A 1 112 ? 1.514 13.666 7.252 1.00 88.62 112 ARG A O 1
ATOM 935 N N . LEU A 1 113 ? -0.352 12.434 7.336 1.00 86.25 113 LEU A N 1
ATOM 936 C CA . LEU A 1 113 ? -1.128 13.300 6.442 1.00 86.25 11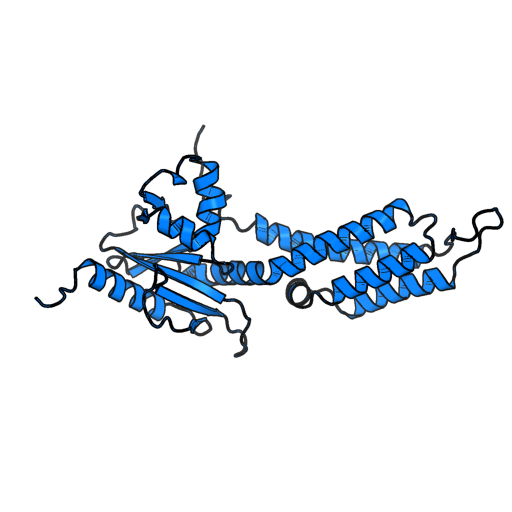3 LEU A CA 1
ATOM 937 C C . LEU A 1 113 ? -2.059 14.250 7.190 1.00 86.25 113 LEU A C 1
ATOM 939 O O . LEU A 1 113 ? -2.309 15.348 6.712 1.00 86.25 113 LEU A O 1
ATOM 943 N N . ILE A 1 114 ? -2.585 13.838 8.346 1.00 89.50 114 ILE A N 1
ATOM 944 C CA . ILE A 1 114 ? -3.577 14.619 9.092 1.00 89.50 114 ILE A CA 1
ATOM 945 C C . ILE A 1 114 ? -2.950 15.257 10.323 1.00 89.50 114 ILE A C 1
ATOM 947 O O . ILE A 1 114 ? -3.116 16.456 10.527 1.00 89.50 114 ILE A O 1
ATOM 951 N N . LEU A 1 115 ? -2.247 14.483 11.154 1.00 91.62 115 LEU A N 1
ATOM 952 C CA . LEU A 1 115 ? -1.676 15.026 12.389 1.00 91.62 115 LEU A CA 1
ATOM 953 C C . LEU A 1 115 ? -0.473 15.930 12.095 1.00 91.62 115 LEU A C 1
ATOM 955 O O . LEU A 1 115 ? -0.459 17.071 12.542 1.00 91.62 115 LEU A O 1
ATOM 959 N N . ASP A 1 116 ? 0.475 15.475 11.273 1.00 90.31 116 ASP A N 1
ATOM 960 C CA . ASP A 1 116 ? 1.668 16.259 10.915 1.00 90.31 116 ASP A CA 1
ATOM 961 C C . ASP A 1 116 ? 1.331 17.553 10.154 1.00 90.31 116 ASP A C 1
ATOM 963 O O . ASP A 1 116 ? 2.034 18.555 10.302 1.00 90.31 116 ASP A O 1
ATOM 967 N N . ALA A 1 117 ? 0.247 17.551 9.371 1.00 88.56 117 ALA A N 1
ATOM 968 C CA . ALA A 1 117 ? -0.206 18.725 8.629 1.00 88.56 117 ALA A CA 1
ATOM 969 C C . ALA A 1 117 ? -0.936 19.747 9.517 1.00 88.56 117 ALA A C 1
ATOM 971 O O . ALA A 1 117 ? -0.716 20.948 9.370 1.00 88.56 117 ALA A O 1
ATOM 972 N N . ASN A 1 118 ? -1.794 19.283 10.433 1.00 88.31 118 ASN A N 1
ATOM 973 C CA . ASN A 1 118 ? -2.703 20.159 11.180 1.00 88.31 118 ASN A CA 1
ATOM 974 C C . ASN A 1 118 ? -2.187 20.568 12.565 1.00 88.31 118 ASN A C 1
ATOM 976 O O . ASN A 1 118 ? -2.625 21.586 13.095 1.00 88.31 118 ASN A O 1
ATOM 980 N N . ASP A 1 119 ? -1.296 19.785 13.174 1.00 87.38 119 ASP A N 1
ATOM 981 C CA . ASP A 1 119 ? -0.795 20.042 14.523 1.00 87.38 119 ASP A CA 1
ATOM 982 C C . ASP A 1 119 ? 0.624 19.495 14.687 1.00 87.38 119 ASP A C 1
ATOM 984 O O . ASP A 1 119 ? 0.822 18.366 15.118 1.00 87.38 119 ASP A O 1
ATOM 988 N N . LYS A 1 120 ? 1.644 20.305 14.395 1.00 85.44 120 LYS A N 1
ATOM 989 C CA . LYS A 1 120 ? 3.048 19.878 14.533 1.00 85.44 120 LYS A CA 1
ATOM 990 C C . LYS A 1 120 ? 3.431 19.470 15.966 1.00 85.44 120 LYS A C 1
ATOM 992 O O . LYS A 1 120 ? 4.430 18.776 16.119 1.00 85.44 120 LYS A O 1
ATOM 997 N N . GLY A 1 121 ? 2.647 19.877 16.972 1.00 92.19 121 GLY A N 1
ATOM 998 C CA . GLY A 1 121 ? 2.862 19.602 18.394 1.00 92.19 121 GLY A CA 1
ATOM 999 C C . GLY A 1 121 ? 2.086 18.389 18.931 1.00 92.19 121 GLY A C 1
ATOM 1000 O O . GLY A 1 121 ? 1.894 18.242 20.142 1.00 92.19 121 GLY A O 1
ATOM 1001 N N . TRP A 1 122 ? 1.543 17.539 18.054 1.00 95.31 122 TRP A N 1
ATOM 1002 C CA . TRP A 1 122 ? 0.718 16.408 18.482 1.00 95.31 122 TRP A CA 1
ATOM 1003 C C . TRP A 1 122 ? 1.518 15.322 19.221 1.00 95.31 122 TRP A C 1
ATOM 1005 O O . TRP A 1 122 ? 0.953 14.585 20.035 1.00 95.31 122 TRP A O 1
ATOM 1015 N N . ARG A 1 123 ? 2.831 15.226 18.968 1.00 95.12 123 ARG A N 1
ATOM 1016 C CA . ARG A 1 123 ? 3.723 14.217 19.569 1.00 95.12 123 ARG A CA 1
ATOM 1017 C C . ARG A 1 123 ? 4.027 14.498 21.040 1.00 95.12 123 ARG A C 1
ATOM 1019 O O . ARG A 1 123 ? 4.263 13.575 21.810 1.00 95.12 123 ARG A O 1
ATOM 1026 N N . GLU A 1 124 ? 3.952 15.753 21.461 1.00 96.06 124 GLU A N 1
ATOM 1027 C CA . GLU A 1 124 ? 4.141 16.171 22.849 1.00 96.06 124 GLU A CA 1
ATOM 1028 C C . GLU A 1 124 ? 2.881 15.937 23.702 1.00 96.06 124 GLU A C 1
ATOM 1030 O O . GLU A 1 124 ? 2.935 15.941 24.935 1.00 96.06 124 GLU A O 1
ATOM 1035 N N . GLN A 1 125 ? 1.727 15.710 23.067 1.00 96.06 125 GLN A N 1
ATOM 1036 C CA . GLN A 1 125 ? 0.461 15.471 23.755 1.00 96.06 125 GLN A CA 1
ATOM 1037 C C . GLN A 1 125 ? 0.376 14.038 24.284 1.00 96.06 125 GLN A C 1
ATOM 1039 O O . GLN A 1 125 ? 0.872 13.088 23.685 1.00 96.06 125 GLN A O 1
ATOM 1044 N N . LYS A 1 126 ? -0.354 13.839 25.389 1.00 97.00 126 LYS A N 1
ATOM 1045 C CA . LYS A 1 126 ? -0.633 12.489 25.916 1.00 97.00 126 LYS A CA 1
ATOM 1046 C C . LYS A 1 126 ? -1.564 11.687 24.997 1.00 97.00 126 LYS A C 1
ATOM 1048 O O . LYS A 1 126 ? -1.447 10.463 24.894 1.00 97.00 126 LYS A O 1
ATOM 1053 N N . THR A 1 127 ? -2.524 12.373 24.387 1.00 97.06 127 THR A N 1
ATOM 1054 C CA . THR A 1 127 ? -3.536 11.789 23.507 1.00 97.06 127 THR A CA 1
ATOM 1055 C C . THR A 1 127 ? -3.893 12.766 22.408 1.00 97.06 127 THR A C 1
ATOM 1057 O O . THR A 1 127 ? -4.013 13.955 22.687 1.00 97.06 127 THR A O 1
ATOM 1060 N N . VAL A 1 128 ? -4.224 12.244 21.235 1.00 96.69 128 VAL A N 1
ATOM 1061 C CA . VAL A 1 128 ? -4.818 13.004 20.131 1.00 96.69 128 VAL A CA 1
ATOM 1062 C C . VAL A 1 128 ? -6.242 12.528 19.864 1.00 96.69 128 VAL A C 1
ATOM 1064 O O . VAL A 1 128 ? -6.623 11.423 20.254 1.00 96.69 128 VAL A O 1
ATOM 1067 N N . THR A 1 129 ? -7.050 13.345 19.190 1.00 95.81 129 THR A N 1
ATOM 1068 C CA . THR A 1 129 ? -8.368 12.904 18.712 1.00 95.81 129 THR A CA 1
ATOM 1069 C C . THR A 1 129 ? -8.257 12.400 17.279 1.00 95.81 129 THR A C 1
ATOM 1071 O O . THR A 1 129 ? -8.034 13.178 16.355 1.00 95.81 129 THR A O 1
ATOM 1074 N N . ILE A 1 130 ? -8.469 11.100 17.085 1.00 95.44 130 ILE A N 1
ATOM 1075 C CA . ILE A 1 130 ? -8.621 10.509 15.757 1.00 95.44 130 ILE A CA 1
ATOM 1076 C C . ILE A 1 130 ? -10.067 10.707 15.309 1.00 95.44 130 ILE A C 1
ATOM 1078 O O . ILE A 1 130 ? -11.008 10.274 15.988 1.00 95.44 130 ILE A O 1
ATOM 1082 N N . LYS A 1 131 ? -10.239 11.368 14.165 1.00 94.50 131 LYS A N 1
ATOM 1083 C CA . LYS A 1 131 ? -11.518 11.488 13.467 1.00 94.50 131 LYS A CA 1
ATOM 1084 C C . LYS A 1 131 ? -11.623 10.351 12.458 1.00 94.50 131 LYS A C 1
ATOM 1086 O O . LYS A 1 131 ? -10.687 10.099 11.707 1.00 94.50 131 LYS A O 1
ATOM 1091 N N . PHE A 1 132 ? -12.756 9.662 12.468 1.00 93.44 132 PHE A N 1
ATOM 1092 C CA . PHE A 1 132 ? -13.033 8.548 11.568 1.00 93.44 132 PHE A CA 1
ATOM 1093 C C . PHE A 1 132 ? -14.040 9.019 10.519 1.00 93.44 132 PHE A C 1
ATOM 1095 O O . PHE A 1 132 ? -15.180 9.301 10.907 1.00 93.44 132 PHE A O 1
ATOM 1102 N N . PRO A 1 133 ? -13.635 9.124 9.243 1.00 89.06 133 PRO A N 1
ATOM 1103 C CA . PRO A 1 133 ? -14.525 9.556 8.173 1.00 89.06 133 PRO A CA 1
ATOM 1104 C C . PRO A 1 133 ? -15.717 8.608 7.964 1.00 89.06 133 PRO A C 1
ATOM 1106 O O . PRO A 1 133 ? -15.657 7.424 8.320 1.00 89.06 133 PRO A O 1
ATOM 1109 N N . GLU A 1 134 ? -16.822 9.123 7.422 1.00 87.56 134 GLU A N 1
ATOM 1110 C CA . GLU A 1 134 ? -18.052 8.341 7.231 1.00 87.56 134 GLU A CA 1
ATOM 1111 C C . GLU A 1 134 ? -17.921 7.316 6.102 1.00 87.56 134 GLU A C 1
ATOM 1113 O O . GLU A 1 134 ? -18.478 6.220 6.199 1.00 87.56 134 GLU A O 1
ATOM 1118 N N . GLU A 1 135 ? -17.131 7.640 5.085 1.00 86.50 135 GLU A N 1
ATOM 1119 C CA . GLU A 1 135 ? -16.760 6.788 3.962 1.00 86.50 135 GLU A CA 1
ATOM 1120 C C . GLU A 1 135 ? -15.906 5.587 4.396 1.00 86.50 135 GLU A C 1
ATOM 1122 O O . GLU A 1 135 ? -15.964 4.523 3.783 1.00 86.50 135 GLU A O 1
ATOM 1127 N N . ASN A 1 136 ? -15.197 5.684 5.527 1.00 90.31 136 ASN A N 1
ATOM 1128 C CA . ASN A 1 136 ? -14.444 4.565 6.095 1.00 90.31 136 ASN A CA 1
ATOM 1129 C C . ASN A 1 136 ? -15.349 3.652 6.937 1.00 90.31 136 ASN A C 1
ATOM 1131 O O . ASN A 1 136 ? -15.073 3.347 8.103 1.00 90.31 136 ASN A O 1
ATOM 1135 N N . ASN A 1 137 ? -16.470 3.231 6.354 1.00 91.38 137 ASN A N 1
ATOM 1136 C CA . ASN A 1 137 ? -17.281 2.134 6.862 1.00 91.38 137 ASN A CA 1
ATOM 1137 C C . ASN A 1 137 ? -16.594 0.809 6.556 1.00 91.38 137 ASN A C 1
ATOM 1139 O O . ASN A 1 137 ? -16.331 0.524 5.396 1.00 91.38 137 ASN A O 1
ATOM 1143 N N . PHE A 1 138 ? -16.354 -0.037 7.555 1.00 93.00 138 PHE A N 1
ATOM 1144 C CA . PHE A 1 138 ? -15.694 -1.318 7.305 1.00 93.00 138 PHE A CA 1
ATOM 1145 C C . PHE A 1 138 ? -16.487 -2.208 6.342 1.00 93.00 138 PHE A C 1
ATOM 1147 O O . PHE A 1 138 ? -15.895 -2.787 5.444 1.00 93.00 138 PHE A O 1
ATOM 1154 N N . LYS A 1 139 ? -17.822 -2.251 6.474 1.00 87.25 139 LYS A N 1
ATOM 1155 C CA . LYS A 1 139 ? -18.688 -3.117 5.658 1.00 87.25 139 LYS A CA 1
ATOM 1156 C C . LYS A 1 139 ? -18.476 -2.919 4.151 1.00 87.25 139 LYS A C 1
ATOM 1158 O O . LYS A 1 139 ? -18.451 -3.893 3.412 1.00 87.25 139 LYS A O 1
ATOM 1163 N N . ASP A 1 140 ? -18.314 -1.668 3.730 1.00 85.50 140 ASP A N 1
ATOM 1164 C CA . ASP A 1 140 ? -18.171 -1.294 2.319 1.00 85.50 140 ASP A CA 1
ATOM 1165 C C . ASP A 1 140 ? -16.700 -0.993 1.954 1.00 85.50 140 ASP A C 1
ATOM 1167 O O . ASP A 1 140 ? -16.325 -0.964 0.785 1.00 85.50 140 ASP A O 1
ATOM 1171 N N . GLY A 1 141 ? -15.846 -0.795 2.963 1.00 85.31 141 GLY A N 1
ATOM 1172 C CA . GLY A 1 141 ? -14.458 -0.357 2.835 1.00 85.31 141 GLY A CA 1
ATOM 1173 C C . GLY A 1 141 ? -13.409 -1.471 2.858 1.00 85.31 141 GLY A C 1
ATOM 1174 O O . GLY A 1 141 ? -12.221 -1.160 2.784 1.00 85.31 141 GLY A O 1
ATOM 1175 N N . GLN A 1 142 ? -13.792 -2.752 2.929 1.00 90.19 142 GLN A N 1
ATOM 1176 C CA . GLN A 1 142 ? -12.826 -3.868 2.909 1.00 90.19 142 GLN A CA 1
ATOM 1177 C C . GLN A 1 142 ? -11.952 -3.838 1.647 1.00 90.19 142 GLN A C 1
ATOM 1179 O O . GLN A 1 142 ? -10.729 -3.866 1.750 1.00 90.19 142 GLN A O 1
ATOM 1184 N N . ARG A 1 143 ? -12.552 -3.617 0.466 1.00 87.69 143 ARG A N 1
ATOM 1185 C CA . ARG A 1 143 ? -11.815 -3.453 -0.805 1.00 87.69 143 ARG A CA 1
ATOM 1186 C C . ARG A 1 143 ? -10.813 -2.298 -0.777 1.00 87.69 143 ARG A C 1
ATOM 1188 O O . ARG A 1 143 ? -9.735 -2.405 -1.351 1.00 87.69 143 ARG A O 1
ATOM 1195 N N . LYS A 1 144 ? -11.153 -1.199 -0.095 1.00 87.62 144 LYS A N 1
ATOM 1196 C CA . LYS A 1 144 ? -10.250 -0.051 0.085 1.00 87.62 144 LYS A CA 1
ATOM 1197 C C . LYS A 1 144 ? -9.055 -0.440 0.962 1.00 87.62 144 LYS A C 1
ATOM 1199 O O . LYS A 1 144 ? -7.930 -0.066 0.656 1.00 87.62 144 LYS A O 1
ATOM 1204 N N . ILE A 1 145 ? -9.272 -1.241 2.008 1.00 90.75 145 ILE A N 1
ATOM 1205 C CA . ILE A 1 145 ? -8.176 -1.781 2.828 1.00 90.75 145 ILE A CA 1
ATOM 1206 C C . ILE A 1 145 ? -7.291 -2.739 2.019 1.00 90.75 145 ILE A C 1
ATOM 1208 O O . ILE A 1 145 ? -6.070 -2.620 2.082 1.00 90.75 145 ILE A O 1
ATOM 1212 N N . GLU A 1 146 ? -7.876 -3.640 1.228 1.00 89.69 146 GLU A N 1
ATOM 1213 C CA . GLU A 1 146 ? -7.112 -4.521 0.334 1.00 89.69 146 GLU A CA 1
ATOM 1214 C C . GLU A 1 146 ? -6.258 -3.718 -0.659 1.00 89.69 146 GLU A C 1
ATOM 1216 O O . GLU A 1 146 ? -5.078 -4.015 -0.835 1.00 89.69 146 GLU A O 1
ATOM 1221 N N . GLY A 1 147 ? -6.807 -2.641 -1.233 1.00 84.81 147 GLY A N 1
ATOM 1222 C CA . GLY A 1 147 ? -6.059 -1.705 -2.077 1.00 84.81 147 GLY A CA 1
ATOM 1223 C C . GLY A 1 147 ? -4.840 -1.100 -1.369 1.00 84.81 147 GLY A C 1
ATOM 1224 O O . GLY A 1 147 ? -3.743 -1.089 -1.930 1.00 84.81 147 GLY A O 1
ATOM 1225 N N . PHE A 1 148 ? -4.992 -0.679 -0.109 1.00 85.31 148 PHE A N 1
ATOM 1226 C CA . PHE A 1 148 ? -3.879 -0.156 0.692 1.00 85.31 148 PHE A CA 1
ATOM 1227 C C . PHE A 1 148 ? -2.774 -1.187 0.930 1.00 85.31 148 PHE A C 1
ATOM 1229 O O . PHE A 1 148 ? -1.589 -0.861 0.837 1.00 85.31 148 PHE A O 1
ATOM 1236 N N . LEU A 1 149 ? -3.145 -2.426 1.252 1.00 87.31 149 LEU A N 1
ATOM 1237 C CA . LEU A 1 149 ? -2.185 -3.499 1.514 1.00 87.31 149 LEU A CA 1
ATOM 1238 C C . LEU A 1 149 ? -1.412 -3.858 0.248 1.00 87.31 149 LEU A C 1
ATOM 1240 O O . LEU A 1 149 ? -0.183 -3.931 0.267 1.00 87.31 149 LEU A O 1
ATOM 1244 N N . LYS A 1 150 ? -2.139 -3.991 -0.860 1.00 82.94 150 LYS A N 1
ATOM 1245 C CA . LYS A 1 150 ? -1.601 -4.233 -2.194 1.00 82.94 150 LYS A CA 1
ATOM 1246 C C . LYS A 1 150 ? -0.579 -3.172 -2.607 1.00 82.94 150 LYS A C 1
ATOM 1248 O O . LYS A 1 150 ? 0.511 -3.499 -3.073 1.00 82.94 150 LYS A O 1
ATOM 1253 N N . GLN A 1 151 ? -0.877 -1.893 -2.377 1.00 77.88 151 GLN A N 1
ATOM 1254 C CA . GLN A 1 151 ? 0.091 -0.815 -2.605 1.00 77.88 151 GLN A CA 1
ATOM 1255 C C . GLN A 1 151 ? 1.307 -0.927 -1.683 1.00 77.88 151 GLN A C 1
ATOM 1257 O O . GLN A 1 151 ? 2.437 -0.726 -2.128 1.00 77.88 151 GLN A O 1
ATOM 1262 N N . SER A 1 152 ? 1.090 -1.255 -0.407 1.00 80.00 152 SER A N 1
ATOM 1263 C CA . SER A 1 152 ? 2.166 -1.362 0.578 1.00 80.00 152 SER A CA 1
ATOM 1264 C C . SER A 1 152 ? 3.198 -2.419 0.189 1.00 80.00 152 SER A C 1
ATOM 1266 O O . SER A 1 152 ? 4.391 -2.164 0.333 1.00 80.00 152 SER A O 1
ATOM 1268 N N . ILE A 1 153 ? 2.768 -3.573 -0.332 1.00 80.31 153 ILE A N 1
ATOM 1269 C CA . ILE A 1 153 ? 3.688 -4.646 -0.743 1.00 80.31 153 ILE A CA 1
ATOM 1270 C C . ILE A 1 153 ? 4.423 -4.347 -2.057 1.00 80.31 153 ILE A C 1
ATOM 1272 O O . ILE A 1 153 ? 5.517 -4.864 -2.270 1.00 80.31 153 ILE A O 1
ATOM 1276 N N . CYS A 1 154 ? 3.844 -3.512 -2.928 1.00 81.75 154 CYS A N 1
ATOM 1277 C CA . CYS A 1 154 ? 4.459 -3.117 -4.198 1.00 81.75 154 CYS A CA 1
ATOM 1278 C C . CYS A 1 154 ? 5.414 -1.928 -4.047 1.00 81.75 154 CYS A C 1
ATOM 1280 O O . CYS A 1 154 ? 6.121 -1.597 -4.993 1.00 81.75 154 CYS A O 1
ATOM 1282 N N . ARG A 1 155 ? 5.426 -1.256 -2.889 1.00 81.25 155 ARG A N 1
ATOM 1283 C CA . ARG A 1 155 ? 6.119 0.023 -2.708 1.00 81.25 155 ARG A CA 1
ATOM 1284 C C . ARG A 1 155 ? 7.625 -0.065 -2.943 1.00 81.25 155 ARG A C 1
ATOM 1286 O O . ARG A 1 155 ? 8.168 0.808 -3.611 1.00 81.25 155 ARG A O 1
ATOM 1293 N N . ASP A 1 156 ? 8.283 -1.089 -2.412 1.00 80.88 156 ASP A N 1
ATOM 1294 C CA . ASP A 1 156 ? 9.740 -1.226 -2.529 1.00 80.88 156 ASP A CA 1
ATOM 1295 C C . ASP A 1 156 ? 10.154 -1.470 -3.985 1.00 80.88 156 ASP A C 1
ATOM 1297 O O . ASP A 1 156 ? 11.066 -0.821 -4.498 1.00 80.88 156 ASP A O 1
ATOM 1301 N N . GLU A 1 157 ? 9.419 -2.338 -4.685 1.00 87.00 157 GLU A N 1
ATOM 1302 C CA . GLU A 1 157 ? 9.616 -2.554 -6.118 1.00 87.00 157 GLU A CA 1
ATOM 1303 C C . GLU A 1 157 ? 9.259 -1.307 -6.928 1.00 87.00 157 GLU A C 1
ATOM 1305 O O . GLU A 1 157 ? 9.988 -0.975 -7.850 1.00 87.00 157 GLU A O 1
AT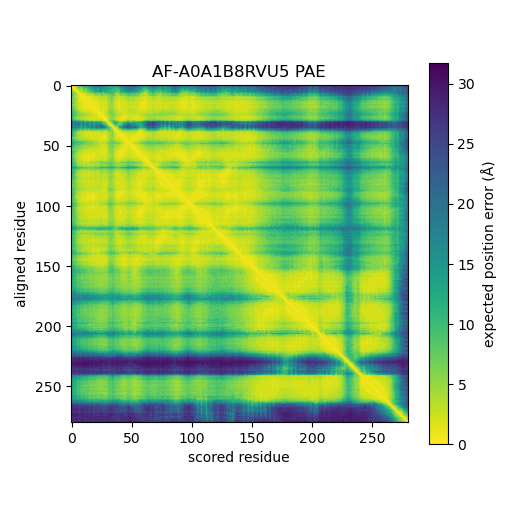OM 1310 N N . ALA A 1 158 ? 8.220 -0.552 -6.565 1.00 84.69 158 ALA A N 1
ATOM 1311 C CA . ALA A 1 158 ? 7.882 0.698 -7.243 1.00 84.69 158 ALA A CA 1
ATOM 1312 C C . ALA A 1 158 ? 8.980 1.767 -7.090 1.00 84.69 158 ALA A C 1
ATOM 1314 O O . ALA A 1 158 ? 9.265 2.492 -8.041 1.00 84.69 158 ALA A O 1
ATOM 1315 N N . ILE A 1 159 ? 9.627 1.857 -5.920 1.00 81.88 159 ILE A N 1
ATOM 1316 C CA . ILE A 1 159 ? 10.790 2.736 -5.709 1.00 81.88 159 ILE A CA 1
ATOM 1317 C C . ILE A 1 159 ? 11.949 2.298 -6.606 1.00 81.88 159 ILE A C 1
ATOM 1319 O O . ILE A 1 159 ? 12.561 3.144 -7.260 1.00 81.88 159 ILE A O 1
ATOM 1323 N N . LYS A 1 160 ? 12.222 0.988 -6.676 1.00 87.06 160 LYS A N 1
ATOM 1324 C CA . LYS A 1 160 ? 13.237 0.440 -7.582 1.00 87.06 160 LYS A CA 1
ATOM 1325 C C . LYS A 1 160 ? 12.898 0.756 -9.040 1.00 87.06 160 LYS A C 1
ATOM 1327 O O . LYS A 1 160 ? 13.738 1.306 -9.739 1.00 87.06 160 LYS A O 1
ATOM 1332 N N . VAL A 1 161 ? 11.656 0.511 -9.465 1.00 88.31 161 VAL A N 1
ATOM 1333 C CA . VAL A 1 161 ? 11.155 0.836 -10.808 1.00 88.31 161 VAL A CA 1
ATOM 1334 C C . VAL A 1 161 ? 11.390 2.305 -11.126 1.00 88.31 161 VAL A C 1
ATOM 1336 O O . VAL A 1 161 ? 11.949 2.600 -12.174 1.00 88.31 161 VAL A O 1
ATOM 1339 N N . LYS A 1 162 ? 11.035 3.225 -10.221 1.00 88.56 162 LYS A N 1
ATOM 1340 C CA . LYS A 1 162 ? 11.255 4.662 -10.417 1.00 88.56 162 LYS A CA 1
ATOM 1341 C C . LYS A 1 162 ? 12.726 4.995 -10.622 1.00 88.56 162 LYS A C 1
ATOM 1343 O O . LYS A 1 162 ? 13.065 5.656 -11.597 1.00 88.56 162 LYS A O 1
ATOM 1348 N N . PHE A 1 163 ? 13.580 4.546 -9.708 1.00 86.44 163 PHE A N 1
ATOM 1349 C CA . PHE A 1 163 ? 15.004 4.856 -9.750 1.00 86.44 163 PHE A CA 1
ATOM 1350 C C . PHE A 1 163 ? 15.653 4.312 -11.027 1.00 86.44 163 PHE A C 1
ATOM 1352 O O . PHE A 1 163 ? 16.285 5.057 -11.768 1.00 86.44 163 PHE A O 1
ATOM 1359 N N . THR A 1 164 ? 15.412 3.039 -11.333 1.00 91.94 164 THR A N 1
ATOM 1360 C CA . THR A 1 164 ? 15.948 2.383 -12.526 1.00 91.94 164 THR A CA 1
ATOM 1361 C C . THR A 1 164 ? 15.407 3.009 -13.817 1.00 91.94 164 THR A C 1
ATOM 1363 O O . THR A 1 164 ? 16.154 3.194 -14.775 1.00 91.94 164 THR A O 1
ATOM 1366 N N . LEU A 1 165 ? 14.122 3.378 -13.854 1.00 90.81 165 LEU A N 1
ATOM 1367 C CA . LEU A 1 165 ? 13.522 4.070 -14.995 1.00 90.81 165 LEU A CA 1
ATOM 1368 C C . LEU A 1 165 ? 14.136 5.460 -15.201 1.00 90.81 165 LEU A C 1
ATOM 1370 O O . LEU A 1 165 ? 14.401 5.838 -16.340 1.00 90.81 165 LEU A O 1
ATOM 1374 N N . ASP A 1 166 ? 14.401 6.199 -14.121 1.00 88.12 166 ASP A N 1
ATOM 1375 C CA . ASP A 1 166 ? 15.074 7.496 -14.192 1.00 88.12 166 ASP A CA 1
ATOM 1376 C C . ASP A 1 166 ? 16.492 7.356 -14.753 1.00 88.12 166 ASP A C 1
ATOM 1378 O O . ASP A 1 166 ? 16.856 8.114 -15.647 1.00 88.12 166 ASP A O 1
ATOM 1382 N N . GLU A 1 167 ? 17.270 6.365 -14.311 1.00 92.69 167 GLU A N 1
ATOM 1383 C CA . GLU A 1 167 ? 18.605 6.088 -14.863 1.00 92.69 167 GLU A CA 1
ATOM 1384 C C . GLU A 1 167 ? 18.558 5.804 -16.372 1.00 92.69 167 GLU A C 1
ATOM 1386 O O . GLU A 1 167 ? 19.331 6.386 -17.141 1.00 92.69 167 GLU A O 1
ATOM 1391 N N . ILE A 1 168 ? 17.614 4.959 -16.808 1.00 93.94 168 ILE A N 1
ATOM 1392 C CA . ILE A 1 168 ? 17.414 4.659 -18.231 1.00 93.94 168 ILE A CA 1
ATOM 1393 C C . ILE A 1 168 ? 17.043 5.932 -18.992 1.00 93.94 168 ILE A C 1
ATOM 1395 O O . ILE A 1 168 ? 17.646 6.216 -20.025 1.00 93.94 168 ILE A O 1
ATOM 1399 N N . TYR A 1 169 ? 16.091 6.722 -18.491 1.00 91.25 169 TYR A N 1
ATOM 1400 C CA . TYR A 1 169 ? 15.664 7.955 -19.149 1.00 91.25 169 TYR A CA 1
ATOM 1401 C C . TYR A 1 169 ? 16.782 8.986 -19.251 1.00 91.25 169 TYR A C 1
ATOM 1403 O O . TYR A 1 169 ? 16.902 9.640 -20.288 1.00 91.25 169 TYR A O 1
ATOM 1411 N N . GLN A 1 170 ? 17.603 9.131 -18.208 1.00 90.06 170 GLN A N 1
ATOM 1412 C CA . GLN A 1 170 ? 18.744 10.039 -18.231 1.00 90.06 170 GLN A CA 1
ATOM 1413 C C . GLN A 1 170 ? 19.704 9.651 -19.354 1.00 90.06 170 GLN A C 1
ATOM 1415 O O . GLN A 1 170 ? 20.026 10.489 -20.190 1.00 90.06 170 GLN A O 1
ATOM 1420 N N . ILE A 1 171 ? 20.107 8.387 -19.450 1.00 89.81 171 ILE A N 1
ATOM 1421 C CA . ILE A 1 171 ? 21.038 7.959 -20.501 1.00 89.81 171 ILE A CA 1
ATOM 1422 C C . ILE A 1 171 ? 20.377 8.050 -21.876 1.00 89.81 171 ILE A C 1
ATOM 1424 O O . ILE A 1 171 ? 20.935 8.647 -22.796 1.00 89.81 171 ILE A O 1
ATOM 1428 N N . TRP A 1 172 ? 19.163 7.518 -22.005 1.00 90.94 172 TRP A N 1
ATOM 1429 C CA . TRP A 1 172 ? 18.450 7.461 -23.271 1.00 90.94 172 TRP A CA 1
ATOM 1430 C C . TRP A 1 172 ? 18.176 8.858 -23.835 1.00 90.94 172 TRP A C 1
ATOM 1432 O O . TRP A 1 172 ? 18.547 9.141 -24.966 1.00 90.94 172 TRP A O 1
ATOM 1442 N N . HIS A 1 173 ? 17.610 9.795 -23.075 1.00 86.19 173 HIS A N 1
ATOM 1443 C CA . HIS A 1 173 ? 17.312 11.121 -23.627 1.00 86.19 173 HIS A CA 1
ATOM 1444 C C . HIS A 1 173 ? 18.552 11.969 -23.911 1.00 86.19 173 HIS A C 1
ATOM 1446 O O . HIS A 1 173 ? 18.529 12.732 -24.877 1.00 86.19 173 HIS A O 1
ATOM 1452 N N . HIS A 1 174 ? 19.619 11.838 -23.118 1.00 85.06 174 HIS A N 1
ATOM 1453 C CA . HIS A 1 174 ? 20.843 12.610 -23.345 1.00 85.06 174 HIS A CA 1
ATOM 1454 C C . HIS A 1 174 ? 21.679 12.053 -24.493 1.00 85.06 174 HIS A C 1
ATOM 1456 O O . HIS A 1 174 ? 22.376 12.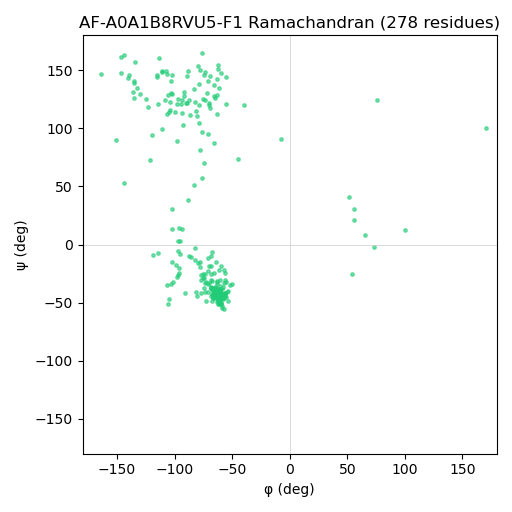816 -25.158 1.00 85.06 174 HIS A O 1
ATOM 1462 N N . GLN A 1 175 ? 21.625 10.739 -24.722 1.00 82.56 175 GLN A N 1
ATOM 1463 C CA . GLN A 1 175 ? 22.565 10.076 -25.617 1.00 82.56 175 GLN A CA 1
ATOM 1464 C C . GLN A 1 175 ? 21.910 9.397 -26.810 1.00 82.56 175 GLN A C 1
ATOM 1466 O O . GLN A 1 175 ? 22.643 9.021 -27.705 1.00 82.56 175 GLN A O 1
ATOM 1471 N N . LYS A 1 176 ? 20.580 9.261 -26.915 1.00 77.31 176 LYS A N 1
ATOM 1472 C CA . LYS A 1 176 ? 19.961 8.460 -27.995 1.00 77.31 176 LYS A CA 1
ATOM 1473 C C . LYS A 1 176 ? 20.332 8.878 -29.420 1.00 77.31 176 LYS A C 1
ATOM 1475 O O . LYS A 1 176 ? 20.266 8.044 -30.312 1.00 77.31 176 LYS A O 1
ATOM 1480 N N . ALA A 1 177 ? 20.726 10.134 -29.647 1.00 75.44 177 ALA A N 1
ATOM 1481 C CA . ALA A 1 177 ? 21.231 10.576 -30.950 1.00 75.44 177 ALA A CA 1
ATOM 1482 C C . ALA A 1 177 ? 22.603 9.962 -31.303 1.00 75.44 177 ALA A C 1
ATOM 1484 O O . ALA A 1 177 ? 22.875 9.727 -32.474 1.00 75.44 177 ALA A O 1
ATOM 1485 N N . PHE A 1 178 ? 23.428 9.681 -30.289 1.00 76.81 178 PHE A N 1
ATOM 1486 C CA . PHE A 1 178 ? 24.797 9.167 -30.393 1.00 76.81 178 PHE A CA 1
ATOM 1487 C C . PHE A 1 178 ? 25.097 8.184 -29.243 1.00 76.81 178 PHE A C 1
ATOM 1489 O O . PHE A 1 178 ? 26.031 8.383 -28.462 1.00 76.81 178 PHE A O 1
ATOM 1496 N N . ILE A 1 179 ? 24.251 7.162 -29.054 1.00 81.19 179 ILE A N 1
ATOM 1497 C CA . ILE A 1 179 ? 24.340 6.294 -27.870 1.00 81.19 179 ILE A CA 1
ATOM 1498 C C . ILE A 1 179 ? 25.471 5.280 -28.046 1.00 81.19 179 ILE A C 1
ATOM 1500 O O . ILE A 1 179 ? 25.466 4.480 -28.978 1.00 81.19 179 ILE A O 1
ATOM 1504 N N . ASN A 1 180 ? 26.453 5.306 -27.148 1.00 82.12 180 ASN A N 1
ATOM 1505 C CA . ASN A 1 180 ? 27.581 4.379 -27.203 1.00 82.12 180 ASN A CA 1
ATOM 1506 C C . ASN A 1 180 ? 27.199 2.971 -26.712 1.00 82.12 180 ASN A C 1
ATOM 1508 O O . ASN A 1 180 ? 26.177 2.765 -26.050 1.00 82.12 180 ASN A O 1
ATOM 1512 N N . GLN A 1 181 ? 28.056 1.997 -27.015 1.00 83.19 181 GLN A N 1
ATOM 1513 C CA . GLN A 1 181 ? 27.846 0.601 -26.636 1.00 83.19 181 GLN A CA 1
ATOM 1514 C C . GLN A 1 181 ? 27.734 0.403 -25.114 1.00 83.19 181 GLN A C 1
ATOM 1516 O O . GLN A 1 181 ? 26.859 -0.335 -24.666 1.00 83.19 181 GLN A O 1
ATOM 1521 N N . CYS A 1 182 ? 28.567 1.078 -24.317 1.00 85.62 182 CYS A N 1
ATOM 1522 C CA . CYS A 1 182 ? 28.528 0.980 -22.855 1.00 85.62 182 CYS A CA 1
ATOM 1523 C C . CYS A 1 182 ? 27.177 1.448 -22.290 1.00 85.62 182 CYS A C 1
ATOM 1525 O O . CYS A 1 182 ? 26.645 0.847 -21.359 1.00 85.62 182 CYS A O 1
ATOM 1527 N N . SER A 1 183 ? 26.594 2.496 -22.871 1.00 88.50 183 SER A N 1
ATOM 1528 C CA . SER A 1 183 ? 25.276 3.011 -22.505 1.00 88.50 183 SER A CA 1
ATOM 1529 C C . SER A 1 183 ? 24.159 2.029 -22.853 1.00 88.50 183 SER A C 1
ATOM 1531 O O . SER A 1 183 ? 23.238 1.865 -22.056 1.00 88.50 183 SER A O 1
ATOM 1533 N N . ILE A 1 184 ? 24.249 1.338 -23.995 1.00 88.88 184 ILE A N 1
ATOM 1534 C CA . ILE A 1 184 ? 23.313 0.255 -24.334 1.00 88.88 184 ILE A CA 1
ATOM 1535 C C . ILE A 1 184 ? 23.413 -0.882 -23.315 1.00 88.88 184 ILE A C 1
ATOM 1537 O O . ILE A 1 184 ? 22.397 -1.271 -22.749 1.00 88.88 184 ILE A O 1
ATOM 1541 N N . GLU A 1 185 ? 24.621 -1.370 -23.033 1.00 90.31 185 GLU A N 1
ATOM 1542 C CA . GLU A 1 185 ? 24.846 -2.471 -22.083 1.00 90.31 185 GLU A CA 1
ATOM 1543 C C . GLU A 1 185 ? 24.365 -2.110 -20.669 1.00 90.31 185 GLU A C 1
ATOM 1545 O O . GLU A 1 185 ? 23.760 -2.927 -19.970 1.00 90.31 185 GLU A O 1
ATOM 1550 N N . PHE A 1 186 ? 24.567 -0.855 -20.257 1.00 93.69 186 PHE A N 1
ATOM 1551 C CA . PHE A 1 186 ? 24.026 -0.350 -19.002 1.00 93.69 186 PHE A CA 1
ATOM 1552 C C . PHE A 1 186 ? 22.493 -0.375 -19.000 1.00 93.69 186 PHE A C 1
ATOM 1554 O O . PHE A 1 186 ? 21.896 -0.883 -18.049 1.00 93.69 186 PHE A O 1
ATOM 1561 N N . ILE A 1 187 ? 21.843 0.133 -20.056 1.00 94.88 187 ILE A N 1
ATOM 1562 C CA . ILE A 1 187 ? 20.378 0.111 -20.171 1.00 94.88 187 ILE A CA 1
ATOM 1563 C C . ILE A 1 187 ? 19.859 -1.332 -20.159 1.00 94.88 187 ILE A C 1
ATOM 1565 O O . ILE A 1 187 ? 18.905 -1.611 -19.439 1.00 94.88 187 ILE A O 1
ATOM 1569 N N . GLU A 1 188 ? 20.484 -2.261 -20.885 1.00 94.25 188 GLU A N 1
ATOM 1570 C CA . GLU A 1 188 ? 20.109 -3.682 -20.878 1.00 94.25 188 GLU A CA 1
ATOM 1571 C C . GLU A 1 188 ? 20.150 -4.270 -19.458 1.00 94.25 188 GLU A C 1
ATOM 1573 O O . GLU A 1 188 ? 19.175 -4.888 -19.019 1.00 94.25 188 GLU A O 1
ATOM 1578 N N . SER A 1 189 ? 21.213 -3.988 -18.696 1.00 95.56 189 SER A N 1
ATOM 1579 C CA . SER A 1 189 ? 21.314 -4.381 -17.284 1.00 95.56 189 SER A CA 1
ATOM 1580 C C . SER A 1 189 ? 20.201 -3.765 -16.424 1.00 95.56 189 SER A C 1
ATOM 1582 O O . SER A 1 189 ? 19.594 -4.453 -15.600 1.00 95.56 189 SER A O 1
ATOM 1584 N N . ARG A 1 190 ? 19.875 -2.480 -16.620 1.00 95.88 190 ARG A N 1
ATOM 1585 C CA . ARG A 1 190 ? 18.759 -1.830 -15.911 1.00 95.88 190 ARG A CA 1
ATOM 1586 C C . ARG A 1 190 ? 17.405 -2.460 -16.281 1.00 95.88 190 ARG A C 1
ATOM 1588 O O . ARG A 1 190 ? 16.552 -2.629 -15.413 1.00 95.88 190 ARG A O 1
ATOM 1595 N N . LEU A 1 191 ? 17.198 -2.862 -17.539 1.00 94.94 191 LEU A N 1
ATOM 1596 C CA . LEU A 1 191 ? 15.976 -3.554 -17.971 1.00 94.94 191 LEU A CA 1
ATOM 1597 C C . LEU A 1 191 ? 15.818 -4.930 -17.325 1.00 94.94 191 LEU A C 1
ATOM 1599 O O . LEU A 1 191 ? 14.696 -5.322 -17.010 1.00 94.94 191 LEU A O 1
ATOM 1603 N N . GLU A 1 192 ? 16.910 -5.664 -17.115 1.00 93.81 192 GLU A N 1
ATOM 1604 C CA . GLU A 1 192 ? 16.889 -6.915 -16.349 1.00 93.81 192 GLU A CA 1
ATOM 1605 C C . GLU A 1 192 ? 16.460 -6.686 -14.900 1.00 93.81 192 GLU A C 1
ATOM 1607 O O . GLU A 1 192 ? 15.634 -7.433 -14.374 1.00 93.81 192 GLU A O 1
ATOM 1612 N N . GLU A 1 193 ? 16.958 -5.627 -14.263 1.00 94.00 193 GLU A N 1
ATOM 1613 C CA . GLU A 1 193 ? 16.532 -5.265 -12.911 1.00 94.00 193 GLU A CA 1
ATOM 1614 C C . GLU A 1 193 ? 15.058 -4.860 -12.835 1.00 94.00 193 GLU A C 1
ATOM 1616 O O . GLU A 1 193 ? 14.388 -5.206 -11.855 1.00 94.00 193 GLU A O 1
ATOM 1621 N N . LEU A 1 194 ? 14.553 -4.149 -13.851 1.00 93.12 194 LEU A N 1
ATOM 1622 C CA . LEU A 1 194 ? 13.132 -3.831 -13.964 1.00 93.12 194 LEU A CA 1
ATOM 1623 C C . LEU A 1 194 ? 12.306 -5.101 -14.117 1.00 93.12 194 LEU A C 1
ATOM 1625 O O . LEU A 1 194 ? 11.361 -5.279 -13.361 1.00 93.12 194 LEU A O 1
ATOM 1629 N N . GLU A 1 195 ? 12.660 -6.002 -15.032 1.00 92.50 195 GLU A N 1
ATOM 1630 C CA . GLU A 1 195 ? 11.924 -7.250 -15.283 1.00 92.50 195 GLU A CA 1
ATOM 1631 C C . GLU A 1 195 ? 11.781 -8.115 -14.014 1.00 92.50 195 GLU A C 1
ATOM 1633 O O . GLU A 1 195 ? 10.759 -8.770 -13.811 1.00 92.50 195 GLU A O 1
ATOM 1638 N N . GLN A 1 196 ? 12.756 -8.050 -13.101 1.00 91.94 196 GLN A N 1
ATOM 1639 C CA . GLN A 1 196 ? 12.720 -8.742 -11.807 1.00 91.94 196 GLN A CA 1
ATOM 1640 C C . GLN A 1 196 ? 11.714 -8.161 -10.794 1.00 91.94 196 GLN A C 1
ATOM 1642 O O . GLN A 1 196 ? 11.439 -8.812 -9.783 1.00 91.94 196 GLN A O 1
ATOM 1647 N N . CYS A 1 197 ? 11.134 -6.980 -11.039 1.00 89.69 197 CYS A N 1
ATOM 1648 C CA . CYS A 1 197 ? 10.096 -6.359 -10.199 1.00 89.69 197 CYS A CA 1
ATOM 1649 C C . CYS A 1 197 ? 8.724 -7.034 -10.407 1.00 89.69 197 CYS A C 1
ATOM 1651 O O . CYS A 1 197 ? 7.735 -6.425 -10.818 1.00 89.69 197 CYS A O 1
ATOM 1653 N N . SER A 1 198 ? 8.687 -8.347 -10.177 1.00 87.25 198 SER A N 1
ATOM 1654 C CA . SER A 1 198 ? 7.563 -9.221 -10.515 1.00 87.25 198 SER A CA 1
ATOM 1655 C C . SER A 1 198 ? 6.270 -8.889 -9.769 1.00 87.25 198 SER A C 1
ATOM 1657 O O . SER A 1 198 ? 5.190 -9.069 -10.333 1.00 87.25 198 SER A O 1
ATOM 1659 N N . ARG A 1 199 ? 6.342 -8.393 -8.525 1.00 82.94 199 ARG A N 1
ATOM 1660 C CA . ARG A 1 199 ? 5.144 -8.019 -7.760 1.00 82.94 199 ARG A CA 1
ATOM 1661 C C . ARG A 1 199 ? 4.527 -6.758 -8.344 1.00 82.94 199 ARG A C 1
ATOM 1663 O O . ARG A 1 199 ? 3.312 -6.706 -8.499 1.00 82.94 199 ARG A O 1
ATOM 1670 N N . PHE A 1 200 ? 5.354 -5.791 -8.736 1.00 85.56 200 PHE A N 1
ATOM 1671 C CA . PHE A 1 200 ? 4.903 -4.587 -9.420 1.00 85.56 200 PHE A CA 1
ATOM 1672 C C . PHE A 1 200 ? 4.238 -4.928 -10.761 1.00 85.56 200 PHE A C 1
ATOM 1674 O O . PHE A 1 200 ? 3.099 -4.528 -10.999 1.00 85.56 200 PHE A O 1
ATOM 1681 N N . TRP A 1 201 ? 4.883 -5.740 -11.607 1.00 88.00 201 TRP A N 1
ATOM 1682 C CA . TRP A 1 201 ? 4.326 -6.102 -12.920 1.00 88.00 201 TRP A CA 1
ATOM 1683 C C . TRP A 1 201 ? 3.124 -7.038 -12.851 1.00 88.00 201 TRP A C 1
ATOM 1685 O O . TRP A 1 201 ? 2.313 -7.041 -13.771 1.00 88.00 201 TRP A O 1
ATOM 1695 N N . LYS A 1 202 ? 2.952 -7.806 -11.771 1.00 84.75 202 LYS A N 1
ATOM 1696 C CA . LYS A 1 202 ? 1.714 -8.567 -11.560 1.00 84.75 202 LYS A CA 1
ATOM 1697 C C . LYS A 1 202 ? 0.500 -7.640 -11.463 1.00 84.75 202 LYS A C 1
ATOM 1699 O O . LYS A 1 202 ? -0.573 -7.999 -11.938 1.00 84.75 202 LYS A O 1
ATOM 1704 N N . GLU A 1 203 ? 0.680 -6.460 -10.872 1.00 79.44 203 GLU A N 1
ATOM 1705 C CA . GLU A 1 203 ? -0.411 -5.519 -10.610 1.00 79.44 203 GLU A CA 1
ATOM 1706 C C . GLU A 1 203 ? -0.554 -4.415 -11.650 1.00 79.44 203 GLU A C 1
ATOM 1708 O O . GLU A 1 203 ? -1.665 -3.944 -11.896 1.00 79.44 203 GLU A O 1
ATOM 1713 N N . TYR A 1 204 ? 0.546 -4.045 -12.297 1.00 82.94 204 TYR A N 1
ATOM 1714 C CA . TYR A 1 204 ? 0.586 -3.051 -13.364 1.00 82.94 204 TYR A CA 1
ATOM 1715 C C . TYR A 1 204 ? 1.145 -3.713 -14.630 1.00 82.94 204 TYR A C 1
ATOM 1717 O O . TYR A 1 204 ? 2.306 -3.496 -14.978 1.00 82.94 204 TYR A O 1
ATOM 1725 N N . PRO A 1 205 ? 0.358 -4.587 -15.289 1.00 78.06 205 PRO A N 1
ATOM 1726 C CA . PRO A 1 205 ? 0.881 -5.562 -16.236 1.00 78.06 205 PRO A CA 1
ATOM 1727 C C . PRO A 1 205 ? 1.546 -4.940 -17.462 1.00 78.06 205 PRO A C 1
ATOM 1729 O O . PRO A 1 205 ? 0.899 -4.416 -18.370 1.00 78.06 205 PRO A O 1
ATOM 1732 N N . LEU A 1 206 ? 2.863 -5.130 -17.522 1.00 80.75 206 LEU A N 1
ATOM 1733 C CA . LEU A 1 206 ? 3.655 -5.165 -18.741 1.00 80.75 206 LEU A CA 1
ATOM 1734 C C . LEU A 1 206 ? 3.970 -6.627 -19.055 1.00 80.75 206 LEU A C 1
ATOM 1736 O O . LEU A 1 206 ? 4.399 -7.391 -18.198 1.00 80.75 206 LEU A O 1
ATOM 1740 N N . THR A 1 207 ? 3.730 -7.047 -20.294 1.00 76.00 207 THR A N 1
ATOM 1741 C CA . THR A 1 207 ? 3.990 -8.433 -20.697 1.00 76.00 207 THR A CA 1
ATOM 1742 C C . THR A 1 207 ? 5.495 -8.687 -20.782 1.00 76.00 207 THR A C 1
ATOM 1744 O O . THR A 1 207 ? 6.190 -7.862 -21.373 1.00 76.00 207 THR A O 1
ATOM 1747 N N . ASN A 1 208 ? 5.985 -9.854 -20.349 1.00 77.62 208 ASN A N 1
ATOM 1748 C CA . ASN A 1 208 ? 7.391 -10.263 -20.544 1.00 77.62 208 ASN A CA 1
ATOM 1749 C C . ASN A 1 208 ? 7.848 -10.114 -22.006 1.00 77.62 208 ASN A C 1
ATOM 1751 O O . ASN A 1 208 ? 8.967 -9.692 -22.276 1.00 77.62 208 ASN A O 1
ATOM 1755 N N . ALA A 1 209 ? 6.940 -10.348 -22.962 1.00 81.94 209 ALA A N 1
ATOM 1756 C CA . ALA A 1 209 ? 7.188 -10.129 -24.385 1.00 81.94 209 ALA A CA 1
ATOM 1757 C C . ALA A 1 209 ? 7.648 -8.694 -24.721 1.00 81.94 209 ALA A C 1
ATOM 1759 O O . ALA A 1 209 ? 8.449 -8.516 -25.632 1.00 81.94 209 ALA A O 1
ATOM 1760 N N . LYS A 1 210 ? 7.189 -7.678 -23.978 1.00 89.25 210 LYS A N 1
ATOM 1761 C CA . LYS A 1 210 ? 7.593 -6.274 -24.161 1.00 89.25 210 LYS A CA 1
ATOM 1762 C C . LYS A 1 210 ? 9.011 -6.021 -23.657 1.00 89.25 210 LYS A C 1
ATOM 1764 O O . LYS A 1 210 ? 9.771 -5.369 -24.360 1.00 89.25 210 LYS A O 1
ATOM 1769 N N . PHE A 1 211 ? 9.394 -6.591 -22.511 1.00 90.44 211 PHE A N 1
ATOM 1770 C CA . PHE A 1 211 ? 10.782 -6.546 -22.036 1.00 90.44 211 PHE A CA 1
ATOM 1771 C C . PHE A 1 211 ? 11.727 -7.252 -23.011 1.00 90.44 211 PHE A C 1
ATOM 1773 O O . PHE A 1 211 ? 12.750 -6.691 -23.393 1.00 90.44 211 PHE A O 1
ATOM 1780 N N . SER A 1 212 ? 11.360 -8.452 -23.473 1.00 90.81 212 SER A N 1
ATOM 1781 C CA . SER A 1 212 ? 12.150 -9.185 -24.469 1.00 90.81 212 SER A CA 1
ATOM 1782 C C . SER A 1 212 ? 12.278 -8.412 -25.785 1.00 90.81 212 SER A C 1
ATOM 1784 O O . SER A 1 212 ? 13.350 -8.392 -26.382 1.00 90.81 212 SER A O 1
ATOM 1786 N N . HIS A 1 213 ? 11.204 -7.753 -26.230 1.00 92.50 213 HIS A N 1
ATOM 1787 C CA . HIS A 1 213 ? 11.227 -6.925 -27.433 1.00 92.50 213 HIS A CA 1
ATOM 1788 C C . HIS A 1 213 ? 12.130 -5.698 -27.270 1.00 92.50 213 HIS A C 1
ATOM 1790 O O . HIS A 1 213 ? 12.973 -5.464 -28.126 1.00 92.50 213 HIS A O 1
ATOM 1796 N N . ALA A 1 214 ? 12.033 -4.984 -26.146 1.00 93.19 214 ALA A N 1
ATOM 1797 C CA . ALA A 1 214 ? 12.871 -3.823 -25.856 1.00 93.19 214 ALA A CA 1
ATOM 1798 C C . ALA A 1 214 ? 14.368 -4.179 -25.791 1.00 93.19 214 ALA A C 1
ATOM 1800 O O . ALA A 1 214 ? 15.197 -3.471 -26.355 1.00 93.19 214 ALA A O 1
ATOM 1801 N N . LYS A 1 215 ? 14.720 -5.310 -25.163 1.00 93.56 215 LYS A N 1
ATOM 1802 C CA . LYS A 1 215 ? 16.100 -5.830 -25.161 1.00 93.56 215 LYS A CA 1
ATOM 1803 C C . LYS A 1 215 ? 16.573 -6.191 -26.568 1.00 93.56 215 LYS A C 1
ATOM 1805 O O . LYS A 1 215 ? 17.708 -5.906 -26.929 1.00 93.56 215 LYS A O 1
ATOM 1810 N N . LYS A 1 216 ? 15.698 -6.786 -27.385 1.00 92.19 216 LYS A N 1
ATOM 1811 C CA . LYS A 1 216 ? 16.017 -7.071 -28.785 1.00 92.19 216 LYS A CA 1
ATOM 1812 C C . LYS A 1 216 ? 16.269 -5.785 -29.575 1.00 92.19 216 LYS A C 1
ATOM 1814 O O . LYS A 1 216 ? 17.249 -5.739 -30.303 1.00 92.19 216 LYS A O 1
ATOM 1819 N N . ASP A 1 217 ? 15.445 -4.753 -29.400 1.00 91.00 217 ASP A N 1
ATOM 1820 C CA . ASP A 1 217 ? 15.651 -3.457 -30.057 1.00 91.00 217 ASP A CA 1
ATOM 1821 C C . ASP A 1 217 ? 17.028 -2.865 -29.716 1.00 91.00 217 ASP A C 1
ATOM 1823 O O . ASP A 1 217 ? 17.727 -2.394 -30.609 1.00 91.00 217 ASP A O 1
ATOM 1827 N N . LEU A 1 218 ? 17.460 -2.948 -28.454 1.00 90.12 218 LEU A N 1
ATOM 1828 C CA . LEU A 1 218 ? 18.795 -2.513 -28.023 1.00 90.12 218 LEU A CA 1
ATOM 1829 C C . LEU A 1 218 ? 19.927 -3.362 -28.630 1.00 90.12 218 LEU A C 1
ATOM 1831 O O . LEU A 1 218 ? 20.925 -2.820 -29.110 1.00 90.12 218 LEU A O 1
ATOM 1835 N N . SER A 1 219 ? 19.757 -4.684 -28.672 1.00 88.50 219 SER A N 1
ATOM 1836 C CA . SER A 1 219 ? 20.722 -5.605 -29.282 1.00 88.50 219 SER A CA 1
ATOM 1837 C C . SER A 1 219 ? 20.857 -5.391 -30.798 1.00 88.50 219 SER A C 1
ATOM 1839 O O . SER A 1 219 ? 21.967 -5.380 -31.343 1.00 88.50 219 SER A O 1
ATOM 1841 N N . ASP A 1 220 ? 19.735 -5.147 -31.479 1.00 86.62 220 ASP A N 1
ATOM 1842 C CA . ASP A 1 220 ? 19.686 -4.836 -32.907 1.00 86.62 220 ASP A CA 1
ATOM 1843 C C . ASP A 1 220 ? 20.315 -3.459 -33.183 1.00 86.62 220 ASP A C 1
ATOM 1845 O O . ASP A 1 220 ? 21.032 -3.308 -34.173 1.00 86.62 220 ASP A O 1
ATOM 1849 N N . MET A 1 221 ? 20.127 -2.466 -32.301 1.00 83.25 221 MET A N 1
ATOM 1850 C CA . MET A 1 221 ? 20.849 -1.189 -32.375 1.00 83.25 221 MET A CA 1
ATOM 1851 C C . MET A 1 221 ? 22.360 -1.423 -32.307 1.00 83.25 221 MET A C 1
ATOM 1853 O O . MET A 1 221 ? 23.071 -1.041 -33.235 1.00 83.25 221 MET A O 1
ATOM 1857 N N . LYS A 1 222 ? 22.846 -2.120 -31.272 1.00 80.31 222 LYS A N 1
ATOM 1858 C CA . LYS A 1 222 ? 24.274 -2.436 -31.094 1.00 80.31 222 LYS A CA 1
ATOM 1859 C C . LYS A 1 222 ? 24.881 -3.129 -32.320 1.00 80.31 222 LYS A C 1
ATOM 1861 O O . LYS A 1 222 ? 26.003 -2.819 -32.709 1.00 80.31 222 LYS A O 1
ATOM 1866 N N . SER A 1 223 ? 24.135 -4.041 -32.941 1.00 77.75 223 SER A N 1
ATOM 1867 C CA . SER A 1 223 ? 24.602 -4.825 -34.093 1.00 77.75 223 SER A CA 1
ATOM 1868 C C . SER A 1 223 ? 24.600 -4.049 -35.418 1.00 77.75 223 SER A C 1
ATOM 1870 O O . SER A 1 223 ? 25.376 -4.377 -36.312 1.00 77.75 223 SER A O 1
ATOM 1872 N N . ASN A 1 224 ? 23.742 -3.032 -35.560 1.00 70.75 224 ASN A N 1
ATOM 1873 C CA . ASN A 1 224 ? 23.571 -2.243 -36.792 1.00 70.75 224 ASN A CA 1
ATOM 1874 C C . ASN A 1 224 ? 24.253 -0.868 -36.737 1.00 70.75 224 ASN A C 1
ATOM 1876 O O . ASN A 1 224 ? 23.974 0.012 -37.555 1.00 70.75 224 ASN A O 1
ATOM 1880 N N . ALA A 1 225 ? 25.109 -0.664 -35.747 1.00 66.25 225 ALA A N 1
ATOM 1881 C CA . ALA A 1 225 ? 25.734 0.610 -35.493 1.00 66.25 225 ALA A CA 1
ATOM 1882 C C . ALA A 1 225 ? 26.791 0.947 -36.562 1.00 66.25 225 ALA A C 1
ATOM 1884 O O . ALA A 1 225 ? 27.654 0.126 -36.881 1.00 66.25 225 ALA A O 1
ATOM 1885 N N . ILE A 1 226 ? 26.731 2.155 -37.129 1.00 61.28 226 ILE A N 1
ATOM 1886 C CA . ILE A 1 226 ? 27.723 2.631 -38.100 1.00 61.28 226 ILE A CA 1
ATOM 1887 C C . ILE A 1 226 ? 28.841 3.324 -37.314 1.00 61.28 226 ILE A C 1
ATOM 1889 O O . ILE A 1 226 ? 28.585 4.271 -36.572 1.00 61.28 226 ILE A O 1
ATOM 1893 N N . SER A 1 227 ? 30.082 2.852 -37.461 1.00 56.16 227 SER A N 1
ATOM 1894 C CA . SER A 1 227 ? 31.250 3.475 -36.830 1.00 56.16 227 SER A CA 1
ATOM 1895 C C . SER A 1 227 ? 31.488 4.876 -37.399 1.00 56.16 227 SER A C 1
ATOM 1897 O O . SER A 1 227 ? 31.655 5.021 -38.616 1.00 56.16 227 SER A O 1
ATOM 1899 N N . PHE A 1 228 ? 31.569 5.893 -36.541 1.00 52.75 228 PHE A N 1
ATOM 1900 C CA . PHE A 1 228 ? 31.931 7.243 -36.966 1.00 52.75 228 PHE A CA 1
ATOM 1901 C C . PHE A 1 228 ? 33.415 7.292 -37.369 1.00 52.75 228 PHE A C 1
ATOM 1903 O O . PHE A 1 228 ? 34.310 6.998 -36.574 1.00 52.75 228 PHE A O 1
ATOM 1910 N N . ASN A 1 229 ? 33.709 7.678 -38.613 1.00 47.22 229 ASN A N 1
ATOM 1911 C CA . ASN A 1 229 ? 35.082 7.938 -39.056 1.00 47.22 229 ASN A CA 1
ATOM 1912 C C . ASN A 1 229 ? 35.534 9.316 -38.541 1.00 47.22 229 ASN A C 1
ATOM 1914 O O . ASN A 1 229 ? 35.498 10.303 -39.272 1.00 47.22 229 ASN A O 1
ATOM 1918 N N . GLY A 1 230 ? 35.958 9.386 -37.277 1.00 47.81 230 GLY A N 1
ATOM 1919 C CA . GLY A 1 230 ? 36.564 10.590 -36.707 1.00 47.81 230 GLY A CA 1
ATOM 1920 C C . GLY A 1 230 ? 36.761 10.528 -35.193 1.00 47.81 230 GLY A C 1
ATOM 1921 O O . GLY A 1 230 ? 35.825 10.784 -34.455 1.00 47.81 230 GLY A O 1
ATOM 1922 N N . ALA A 1 231 ? 37.996 10.241 -34.768 1.00 45.00 231 ALA A N 1
ATOM 1923 C CA . ALA A 1 231 ? 38.605 10.394 -33.432 1.00 45.00 231 ALA A CA 1
ATOM 1924 C C . ALA A 1 231 ? 37.944 9.766 -32.178 1.00 45.00 231 ALA A C 1
ATOM 1926 O O . ALA A 1 231 ? 38.694 9.449 -31.261 1.00 45.00 231 ALA A O 1
ATOM 1927 N N . ASP A 1 232 ? 36.634 9.517 -32.137 1.00 51.06 232 ASP A N 1
ATOM 1928 C CA . ASP A 1 232 ? 35.939 8.853 -31.023 1.00 51.06 232 ASP A CA 1
ATOM 1929 C C . ASP A 1 232 ? 35.271 7.566 -31.532 1.00 51.06 232 ASP A C 1
ATOM 1931 O O . ASP A 1 232 ? 34.165 7.580 -32.071 1.00 51.06 232 ASP A O 1
ATOM 1935 N N . GLN A 1 233 ? 35.968 6.433 -31.395 1.00 49.72 233 GLN A N 1
ATOM 1936 C CA . GLN A 1 233 ? 35.493 5.116 -31.851 1.00 49.72 233 GLN A CA 1
ATOM 1937 C C . GLN A 1 233 ? 34.284 4.579 -31.062 1.00 49.72 233 GLN A C 1
ATOM 1939 O O . GLN A 1 233 ? 33.714 3.564 -31.455 1.00 49.72 233 GLN A O 1
ATOM 1944 N N . ASP A 1 234 ? 33.871 5.265 -29.994 1.00 53.09 234 ASP A N 1
ATOM 1945 C CA . ASP A 1 234 ? 32.806 4.815 -29.097 1.00 53.09 234 ASP A CA 1
ATOM 1946 C C . ASP A 1 234 ? 31.423 5.396 -29.440 1.00 53.09 234 ASP A C 1
ATOM 1948 O O . ASP A 1 234 ? 30.423 4.968 -28.865 1.00 53.09 234 ASP A O 1
ATOM 1952 N N . GLN A 1 235 ? 31.318 6.355 -30.369 1.00 51.81 235 GLN A N 1
ATOM 1953 C CA . GLN A 1 235 ? 30.030 6.952 -30.740 1.00 51.81 235 GLN A CA 1
ATOM 1954 C C . GLN A 1 235 ? 29.407 6.239 -31.942 1.00 51.81 235 GLN A C 1
ATOM 1956 O O . GLN A 1 235 ? 30.003 6.130 -33.014 1.00 51.81 235 GLN A O 1
ATOM 1961 N N . LEU A 1 236 ? 28.179 5.762 -31.750 1.00 56.75 236 LEU A N 1
ATOM 1962 C CA . LEU A 1 236 ? 27.397 5.061 -32.760 1.00 56.75 236 LEU A CA 1
ATOM 1963 C C . LEU A 1 236 ? 26.324 6.010 -33.305 1.00 56.75 236 LEU A C 1
ATOM 1965 O O . LEU A 1 236 ? 25.513 6.534 -32.540 1.00 56.75 236 LEU A O 1
ATOM 1969 N N . GLU A 1 237 ? 26.320 6.242 -34.619 1.00 57.19 237 GLU A N 1
ATOM 1970 C CA . GLU A 1 237 ? 25.248 6.979 -35.298 1.00 57.19 237 GLU A CA 1
ATOM 1971 C C . GLU A 1 237 ? 24.229 5.968 -35.844 1.00 57.19 237 GLU A C 1
ATOM 1973 O O . GLU A 1 237 ? 24.567 5.063 -36.614 1.00 57.19 237 GLU A O 1
ATOM 1978 N N . TYR A 1 238 ? 22.973 6.078 -35.404 1.00 61.19 238 TYR A N 1
ATOM 1979 C CA . TYR A 1 238 ? 21.935 5.099 -35.730 1.00 61.19 238 TYR A CA 1
ATOM 1980 C C . TYR A 1 238 ? 21.054 5.595 -36.872 1.00 61.19 238 TYR A C 1
ATOM 1982 O O . TYR A 1 238 ? 20.273 6.531 -36.722 1.00 61.19 238 TYR A O 1
ATOM 1990 N N . ALA A 1 239 ? 21.118 4.902 -38.008 1.00 49.53 239 ALA A N 1
ATOM 1991 C CA . ALA A 1 239 ? 20.239 5.155 -39.149 1.00 49.53 239 ALA A CA 1
ATOM 1992 C C . ALA A 1 239 ? 18.817 4.575 -38.967 1.00 49.53 239 ALA A C 1
ATOM 1994 O O . ALA A 1 239 ? 17.904 4.935 -39.712 1.00 49.53 239 ALA A O 1
ATOM 1995 N N . ASN A 1 240 ? 18.600 3.674 -37.996 1.00 60.62 240 ASN A N 1
ATOM 1996 C CA . ASN A 1 240 ? 17.328 2.965 -37.839 1.00 60.62 240 ASN A CA 1
ATOM 1997 C C . ASN A 1 240 ? 16.418 3.610 -36.781 1.00 60.62 240 ASN A C 1
ATOM 1999 O O . ASN A 1 240 ? 16.410 3.239 -35.606 1.00 60.62 240 ASN A O 1
ATOM 2003 N N . THR A 1 241 ? 15.599 4.562 -37.234 1.00 71.88 241 THR A N 1
ATOM 2004 C CA . THR A 1 241 ? 14.638 5.276 -36.379 1.00 71.88 241 THR A CA 1
ATOM 2005 C C . THR A 1 241 ? 13.539 4.387 -35.783 1.00 71.88 241 THR A C 1
ATOM 2007 O O . THR A 1 241 ? 12.867 4.821 -34.850 1.00 71.88 241 THR A O 1
ATOM 2010 N N . ASP A 1 242 ? 13.328 3.166 -36.284 1.00 85.06 242 ASP A N 1
ATOM 2011 C CA . ASP A 1 242 ? 12.184 2.343 -35.877 1.00 85.06 242 ASP A CA 1
ATOM 2012 C C . ASP A 1 242 ? 12.427 1.617 -34.552 1.00 85.06 242 ASP A C 1
ATOM 2014 O O . ASP A 1 242 ? 11.551 1.648 -33.687 1.00 85.06 242 ASP A O 1
ATOM 2018 N N . HIS A 1 243 ? 13.631 1.081 -34.323 1.00 86.81 243 HIS A N 1
ATOM 2019 C CA . HIS A 1 243 ? 13.994 0.528 -33.011 1.00 86.81 243 HIS A CA 1
ATOM 2020 C C . HIS A 1 243 ? 13.976 1.616 -31.930 1.00 86.81 243 HIS A C 1
ATOM 2022 O O . HIS A 1 243 ? 13.498 1.386 -30.822 1.00 86.81 243 HIS A O 1
ATOM 2028 N N . MET A 1 244 ? 14.436 2.834 -32.250 1.00 86.00 244 MET A N 1
ATOM 2029 C CA . MET A 1 244 ? 14.418 3.953 -31.299 1.00 86.00 244 MET A CA 1
ATOM 2030 C C . MET A 1 244 ? 12.988 4.348 -30.922 1.00 86.00 244 MET A C 1
ATOM 2032 O O . MET A 1 244 ? 12.693 4.537 -29.744 1.00 86.00 244 MET A O 1
ATOM 2036 N N . LYS A 1 245 ? 12.083 4.435 -31.908 1.00 89.75 245 LYS A N 1
ATO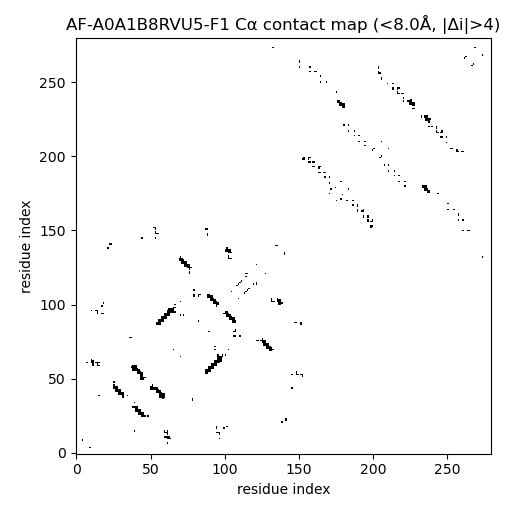M 2037 C CA . LYS A 1 245 ? 10.655 4.705 -31.670 1.00 89.75 245 LYS A CA 1
ATOM 2038 C C . LYS A 1 245 ? 9.994 3.589 -30.862 1.00 89.75 245 LYS A C 1
ATOM 2040 O O . LYS A 1 245 ? 9.176 3.876 -29.991 1.00 89.75 245 LYS A O 1
ATOM 2045 N N . SER A 1 246 ? 10.327 2.333 -31.159 1.00 91.75 246 SER A N 1
ATOM 2046 C CA . SER A 1 246 ? 9.835 1.170 -30.418 1.00 91.75 246 SER A CA 1
ATOM 2047 C C . SER A 1 246 ? 10.265 1.232 -28.950 1.00 91.75 246 SER A C 1
ATOM 2049 O O . SER A 1 246 ? 9.426 1.129 -28.051 1.00 91.75 246 SER A O 1
ATOM 2051 N N . PHE A 1 247 ? 11.540 1.536 -28.696 1.00 92.69 247 PHE A N 1
ATOM 2052 C CA . PHE A 1 247 ? 12.063 1.692 -27.344 1.00 92.69 247 PHE A CA 1
ATOM 2053 C C . PHE A 1 247 ? 11.463 2.907 -26.608 1.00 92.69 247 PHE A C 1
ATOM 2055 O O . PHE A 1 247 ? 11.026 2.773 -25.467 1.00 92.69 247 PHE A O 1
ATOM 2062 N N . ASP A 1 248 ? 11.324 4.066 -27.268 1.00 92.19 248 ASP A N 1
ATOM 2063 C CA . ASP A 1 248 ? 10.632 5.251 -26.719 1.00 92.19 248 ASP A CA 1
ATOM 2064 C C . ASP A 1 248 ? 9.182 4.915 -26.295 1.00 92.19 248 ASP A C 1
ATOM 2066 O O . ASP A 1 248 ? 8.707 5.336 -25.231 1.00 92.19 248 ASP A O 1
ATOM 2070 N N . LYS A 1 249 ? 8.470 4.124 -27.110 1.00 93.56 249 LYS A N 1
ATOM 2071 C CA . LYS A 1 249 ? 7.116 3.653 -26.790 1.00 93.56 249 LYS A CA 1
ATOM 2072 C C . LYS A 1 249 ? 7.120 2.753 -25.556 1.00 93.56 249 LYS A C 1
ATOM 2074 O O . LYS A 1 249 ? 6.287 2.940 -24.673 1.00 93.56 249 LYS A O 1
ATOM 2079 N N . PHE A 1 250 ? 8.053 1.810 -25.476 1.00 94.75 250 PHE A N 1
ATOM 2080 C CA . PHE A 1 250 ? 8.195 0.929 -24.321 1.00 94.75 250 PHE A CA 1
ATOM 2081 C C . PHE A 1 250 ? 8.448 1.709 -23.018 1.00 94.75 250 PHE A C 1
ATOM 2083 O O . PHE A 1 250 ? 7.766 1.465 -22.021 1.00 94.75 250 PHE A O 1
ATOM 2090 N N . LEU A 1 251 ? 9.344 2.703 -23.033 1.00 93.50 251 LEU A N 1
ATOM 2091 C CA . LEU A 1 251 ? 9.592 3.555 -21.862 1.00 93.50 251 LEU A CA 1
ATOM 2092 C C . LEU A 1 251 ? 8.337 4.325 -21.436 1.00 93.50 251 LEU A C 1
ATOM 2094 O O . LEU A 1 251 ? 8.023 4.396 -20.250 1.00 93.50 251 LEU A O 1
ATOM 2098 N N . THR A 1 252 ? 7.577 4.843 -22.404 1.00 92.50 252 THR A N 1
ATOM 2099 C CA . THR A 1 252 ? 6.310 5.545 -22.144 1.00 92.50 252 THR A CA 1
ATOM 2100 C C . THR A 1 252 ? 5.279 4.634 -21.473 1.00 92.50 252 THR A C 1
ATOM 2102 O O . THR A 1 252 ? 4.565 5.067 -20.570 1.00 92.50 252 THR A O 1
ATOM 2105 N N . GLU A 1 253 ? 5.203 3.364 -21.872 1.00 92.19 253 GLU A N 1
ATOM 2106 C CA . GLU A 1 253 ? 4.310 2.383 -21.248 1.00 92.19 253 GLU A CA 1
ATOM 2107 C C . GLU A 1 253 ? 4.719 2.066 -19.800 1.00 92.19 253 GLU A C 1
ATOM 2109 O O . GLU A 1 253 ? 3.850 1.991 -18.929 1.00 92.19 253 GLU A O 1
ATOM 2114 N N . ILE A 1 254 ? 6.022 1.945 -19.515 1.00 90.94 254 ILE A N 1
ATOM 2115 C CA . ILE A 1 254 ? 6.519 1.800 -18.136 1.00 90.94 254 ILE A CA 1
ATOM 2116 C C . ILE A 1 254 ? 6.182 3.041 -17.3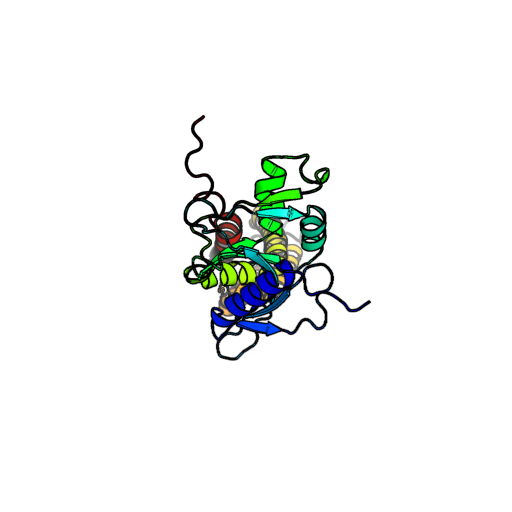04 1.00 90.94 254 ILE A C 1
ATOM 2118 O O . ILE A 1 254 ? 5.678 2.918 -16.186 1.00 90.94 254 ILE A O 1
ATOM 2122 N N . GLN A 1 255 ? 6.419 4.236 -17.846 1.00 89.12 255 GLN A N 1
ATOM 2123 C CA . GLN A 1 255 ? 6.109 5.489 -17.164 1.00 89.12 255 GLN A CA 1
ATOM 2124 C C . GLN A 1 255 ? 4.610 5.615 -16.866 1.00 89.12 255 GLN A C 1
ATOM 2126 O O . GLN A 1 255 ? 4.242 6.062 -15.782 1.00 89.12 255 GLN A O 1
ATOM 2131 N N . ALA A 1 256 ? 3.743 5.183 -17.786 1.00 87.81 256 ALA A N 1
ATOM 2132 C CA . ALA A 1 256 ? 2.300 5.145 -17.568 1.00 87.81 256 ALA A CA 1
ATOM 2133 C C . ALA A 1 256 ? 1.916 4.155 -16.456 1.00 87.81 256 ALA A C 1
ATOM 2135 O O . ALA A 1 256 ? 1.137 4.506 -15.574 1.00 87.81 256 ALA A O 1
ATOM 2136 N N . ALA A 1 257 ? 2.496 2.950 -16.440 1.00 86.62 257 ALA A N 1
ATOM 2137 C CA . ALA A 1 257 ? 2.276 1.977 -15.367 1.00 86.62 257 ALA A CA 1
ATOM 2138 C C . ALA A 1 257 ? 2.709 2.528 -13.995 1.00 86.62 257 ALA A C 1
ATOM 2140 O O . ALA A 1 257 ? 1.972 2.416 -13.013 1.00 86.62 257 ALA A O 1
ATOM 2141 N N . TYR A 1 258 ? 3.869 3.189 -13.937 1.00 84.94 258 TYR A N 1
ATOM 2142 C CA . TYR A 1 258 ? 4.340 3.869 -12.733 1.00 84.94 258 TYR A CA 1
ATOM 2143 C C . TYR A 1 258 ? 3.422 5.024 -12.313 1.00 84.94 258 TYR A C 1
ATOM 2145 O O . TYR A 1 258 ? 3.139 5.179 -11.127 1.00 84.94 258 TYR A O 1
ATOM 2153 N N . GLN A 1 259 ? 2.907 5.800 -13.268 1.00 82.94 259 GLN A N 1
ATOM 2154 C CA . GLN A 1 259 ? 1.976 6.891 -12.994 1.00 82.94 259 GLN A CA 1
ATOM 2155 C C . GLN A 1 259 ? 0.642 6.384 -12.426 1.00 82.94 259 GLN A C 1
ATOM 2157 O O . GLN A 1 259 ? 0.116 6.970 -11.489 1.00 82.94 259 GLN A O 1
ATOM 2162 N N . VAL A 1 260 ? 0.123 5.254 -12.912 1.00 81.00 260 VAL A N 1
ATOM 2163 C CA . VAL A 1 260 ? -1.070 4.623 -12.322 1.00 81.00 260 VAL A CA 1
ATOM 2164 C C . VAL A 1 260 ? -0.792 4.178 -10.880 1.00 81.00 260 VAL A C 1
ATOM 2166 O O . VAL A 1 260 ? -1.637 4.352 -10.003 1.00 81.00 260 VAL A O 1
ATOM 2169 N N . PHE A 1 261 ? 0.399 3.643 -10.592 1.00 80.06 261 PHE A N 1
ATOM 2170 C CA . PHE A 1 261 ? 0.796 3.336 -9.215 1.00 80.06 261 PHE A CA 1
ATOM 2171 C C . PHE A 1 261 ? 0.849 4.595 -8.336 1.00 80.06 261 PHE A C 1
ATOM 2173 O O . PHE A 1 261 ? 0.330 4.571 -7.220 1.00 80.06 261 PHE A O 1
ATOM 2180 N N . THR A 1 262 ? 1.452 5.693 -8.808 1.00 72.00 262 THR A N 1
ATOM 2181 C CA . THR A 1 262 ? 1.537 6.939 -8.030 1.00 72.00 262 THR A CA 1
ATOM 2182 C C . THR A 1 262 ? 0.175 7.592 -7.861 1.00 72.00 262 THR A C 1
ATOM 2184 O O . THR A 1 262 ? -0.108 8.077 -6.776 1.00 72.00 262 THR A O 1
ATOM 2187 N N . GLU A 1 263 ? -0.698 7.554 -8.862 1.00 69.00 263 GLU A N 1
ATOM 2188 C CA . GLU A 1 263 ? -2.079 8.031 -8.768 1.00 69.00 263 GLU A CA 1
ATOM 2189 C C . GLU A 1 263 ? -2.922 7.176 -7.834 1.00 69.00 263 GLU A C 1
ATOM 2191 O O . GLU A 1 263 ? -3.767 7.721 -7.148 1.00 69.00 263 GLU A O 1
ATOM 2196 N N . HIS A 1 264 ? -2.680 5.876 -7.699 1.00 63.97 264 HIS A N 1
ATOM 2197 C CA . HIS A 1 264 ? -3.316 5.101 -6.631 1.00 63.97 264 HIS A CA 1
ATOM 2198 C C . HIS A 1 264 ? -2.689 5.391 -5.257 1.00 63.97 264 HIS A C 1
ATOM 2200 O O . HIS A 1 264 ? -3.396 5.506 -4.258 1.00 63.97 264 HIS A O 1
ATOM 2206 N N . ALA A 1 265 ? -1.371 5.593 -5.187 1.00 55.94 265 ALA A N 1
ATOM 2207 C CA . ALA A 1 265 ? -0.678 5.909 -3.938 1.00 55.94 265 ALA A CA 1
ATOM 2208 C C . ALA A 1 265 ? -1.029 7.313 -3.391 1.00 55.94 265 ALA A C 1
ATOM 2210 O O . ALA A 1 265 ? -1.150 7.498 -2.171 1.00 55.94 265 ALA A O 1
ATOM 2211 N N . VAL A 1 266 ? -1.196 8.289 -4.289 1.00 47.19 266 VAL A N 1
ATOM 2212 C CA . VAL A 1 266 ? -1.540 9.700 -4.037 1.00 47.19 266 VAL A CA 1
ATOM 2213 C C . VAL A 1 266 ? -3.057 9.914 -4.060 1.00 47.19 266 VAL A C 1
ATOM 2215 O O . VAL A 1 266 ? -3.581 10.613 -3.198 1.00 47.19 266 VAL A O 1
ATOM 2218 N N . GLY A 1 267 ? -3.755 9.292 -5.009 1.00 40.81 267 GLY A N 1
ATOM 2219 C CA . GLY A 1 267 ? -5.192 9.411 -5.286 1.00 40.81 267 GLY A CA 1
ATOM 2220 C C . GLY A 1 267 ? -6.071 8.369 -4.600 1.00 40.81 267 GLY A C 1
ATOM 2221 O O . GLY A 1 267 ? -7.269 8.302 -4.869 1.00 40.81 267 GLY A O 1
ATOM 2222 N N . ASP A 1 268 ? -5.543 7.635 -3.621 1.00 42.03 268 ASP A N 1
ATOM 2223 C CA . ASP A 1 268 ? -6.383 7.128 -2.544 1.00 42.03 268 ASP A CA 1
ATOM 2224 C C . ASP A 1 268 ? -6.902 8.313 -1.724 1.00 42.03 268 ASP A C 1
ATOM 2226 O O . ASP A 1 268 ? -6.302 8.739 -0.730 1.00 42.03 268 ASP A O 1
ATOM 2230 N N . ALA A 1 269 ? -8.035 8.830 -2.205 1.00 40.19 269 ALA A N 1
ATOM 2231 C CA . ALA A 1 269 ? -8.966 9.784 -1.629 1.00 40.19 269 ALA A CA 1
ATOM 2232 C C . ALA A 1 269 ? -9.277 9.468 -0.155 1.00 40.19 269 ALA A C 1
ATOM 2234 O O . ALA A 1 269 ? -10.319 8.939 0.236 1.00 40.19 269 ALA A O 1
ATOM 2235 N N . PHE A 1 270 ? -8.301 9.750 0.694 1.00 36.16 270 PHE A N 1
ATOM 2236 C CA . PHE A 1 270 ? -8.494 10.058 2.096 1.00 36.16 270 PHE A CA 1
ATOM 2237 C C . PHE A 1 270 ? -8.536 11.573 2.279 1.00 36.16 270 PHE A C 1
ATOM 2239 O O . PHE A 1 270 ? -9.042 12.021 3.288 1.00 36.16 270 PHE A O 1
ATOM 2246 N N . LEU A 1 271 ? -8.009 12.364 1.335 1.00 37.34 271 LEU A N 1
ATOM 2247 C CA . LEU A 1 271 ? -7.913 13.817 1.480 1.00 37.34 271 LEU A CA 1
ATOM 2248 C C . LEU A 1 271 ? -8.912 14.591 0.623 1.00 37.34 271 LEU A C 1
ATOM 2250 O O . LEU A 1 271 ? -9.413 15.593 1.112 1.00 37.34 271 LEU A O 1
ATOM 2254 N N . ASP A 1 272 ? -9.261 14.138 -0.582 1.00 34.94 272 ASP A N 1
ATOM 2255 C CA . ASP A 1 272 ? -10.145 14.946 -1.440 1.00 34.94 272 ASP A CA 1
ATOM 2256 C C . ASP A 1 272 ? -11.618 14.907 -0.980 1.00 34.94 272 ASP A C 1
ATOM 2258 O O . ASP A 1 272 ? -12.334 15.897 -1.077 1.00 34.94 272 ASP A O 1
ATOM 2262 N N . GLU A 1 273 ? -12.055 13.807 -0.348 1.00 33.72 273 GLU A N 1
ATOM 2263 C CA . GLU A 1 273 ? -13.408 13.696 0.230 1.00 33.72 273 GLU A CA 1
ATOM 2264 C C . GLU A 1 273 ? -13.463 14.000 1.742 1.00 33.72 273 GLU A C 1
ATOM 2266 O O . GLU A 1 273 ? -14.482 14.487 2.233 1.00 33.72 273 GLU A O 1
ATOM 2271 N N . SER A 1 274 ? -12.365 13.811 2.498 1.00 33.34 274 SER A N 1
ATOM 2272 C CA . SER A 1 274 ? -12.329 14.149 3.934 1.00 33.34 274 SER A CA 1
ATOM 2273 C C . SER A 1 274 ? -11.936 15.605 4.222 1.00 33.34 274 SER A C 1
ATOM 2275 O O . SER A 1 274 ? -12.052 16.044 5.370 1.00 33.34 274 SER A O 1
ATOM 2277 N N . LEU A 1 275 ? -11.471 16.359 3.220 1.00 32.47 275 LEU A N 1
ATOM 2278 C CA . LEU A 1 275 ? -11.424 17.826 3.240 1.00 32.47 275 LEU A CA 1
ATOM 2279 C C . LEU A 1 275 ? -12.743 18.408 2.719 1.00 32.47 275 LEU A C 1
ATOM 2281 O O . LEU A 1 275 ? -12.749 19.432 2.036 1.00 32.47 275 LEU A O 1
ATOM 2285 N N . GLY A 1 276 ? -13.868 17.766 3.065 1.00 28.81 276 GLY A N 1
ATOM 2286 C CA . GLY A 1 276 ? -15.191 18.354 2.931 1.00 28.81 276 GLY A CA 1
ATOM 2287 C C . GLY A 1 276 ? -15.129 19.823 3.333 1.00 28.81 276 GLY A C 1
ATOM 2288 O O . GLY A 1 276 ? -14.690 20.130 4.440 1.00 28.81 276 GLY A O 1
ATOM 2289 N N . HIS A 1 277 ? -15.473 20.685 2.374 1.00 28.91 277 HIS A N 1
ATOM 2290 C CA . HIS A 1 277 ? -15.507 22.142 2.445 1.00 28.91 277 HIS A CA 1
ATOM 2291 C C . HIS A 1 277 ? -15.278 22.707 3.852 1.00 28.91 277 HIS A C 1
ATOM 2293 O O . HIS A 1 277 ? -16.223 22.919 4.612 1.00 28.91 277 HIS A O 1
ATOM 2299 N N . PHE A 1 278 ? -14.020 22.988 4.187 1.00 26.00 278 PHE A N 1
ATOM 2300 C CA . PHE A 1 278 ? -13.737 23.982 5.207 1.00 26.00 278 PHE A CA 1
ATOM 2301 C C . PHE A 1 278 ? -13.859 25.340 4.513 1.00 26.00 278 PHE A C 1
ATOM 2303 O O . PHE A 1 278 ? -13.051 25.623 3.626 1.00 26.00 278 PHE A O 1
ATOM 2310 N N . PRO A 1 279 ? -14.887 26.153 4.822 1.00 24.86 279 PRO A N 1
ATOM 2311 C CA . PRO A 1 279 ? -14.900 27.523 4.345 1.00 24.86 279 PRO A CA 1
ATOM 2312 C C . PRO A 1 279 ? -13.675 28.224 4.937 1.00 24.86 279 PRO A C 1
ATOM 2314 O O . PRO A 1 279 ? -13.370 28.045 6.121 1.00 24.86 279 PRO A O 1
ATOM 2317 N N . TYR A 1 280 ? -12.966 28.964 4.087 1.00 31.75 280 TYR A N 1
ATOM 2318 C CA . TYR A 1 280 ? -12.085 30.040 4.533 1.00 31.75 280 TYR A CA 1
ATOM 2319 C C . TYR A 1 280 ? -12.820 30.973 5.502 1.00 31.75 280 TYR A C 1
ATOM 2321 O O . TYR A 1 280 ? -14.040 31.191 5.297 1.00 31.75 280 TYR A O 1
#

Foldseek 3Di:
DDDDDDPQNVQQVVQLVLVVVQDDPQKAWDDDPDCPLFWDTKTFGHDPNHTPPLIETEGEGGDQDDCPPFQKDWAFLVSLVVCLPDLHFYKYWYAHPNVSWIFMDRSNCCCVPPCVVPPVCCNVDRTDMDTTDPVRTCNVCVVVSVLVSLLSVLVVLLVLLVVLLVLLCVLCVVDVQWRFPVNLVSNLVSLVSNVVSVSLCVVLPDDVVLSVLLNVLSVVQVVQFDQDPDDDRGTTHGPDVPSSVSNVVSSVSSVVSSVVSVCSVVVSPPPPVVPPDPDD

Nearest PDB structures (foldseek):
  8jwd-assembly1_A  TM=3.731E-01  e=7.756E-02  Escherichia coli O157:H7
  6jmu-assembly2_B  TM=4.149E-01  e=9.873E-01  Mus musculus
  8iyj-assembly1_U4  TM=2.939E-01  e=4.354E+00  Mus musculus
  7ung-assembly1_B9  TM=2.194E-01  e=5.104E+00  Homo sapiens

pLDDT: mean 82.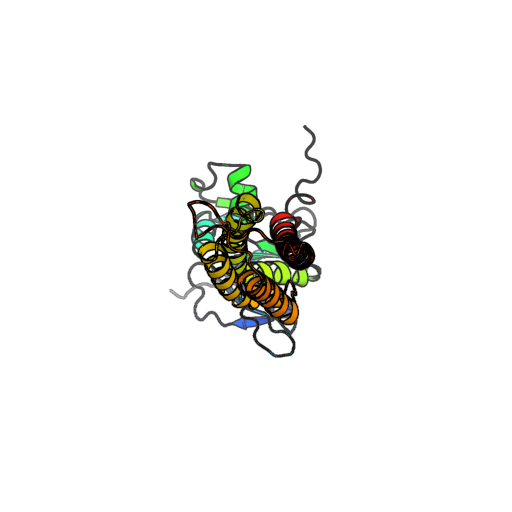94, std 16.47, range [24.86, 97.25]

Radius of gyration: 25.63 Å; Cα contacts (8 Å, |Δi|>4): 353; chains: 1; bounding box: 64×50×85 Å

Sequence (280 aa):
MFPIRHTNHVIDTRAVRKVISQLDENWLIRGLEERDYGVDLAFEIFRDQLPTGETGLIQVKGAKKSFKKSANLSFPTKTIEYALLFPQPFFVFHVSLKDNSIRYVWLQRYARLILDANDKGWREQKTVTIKFPEENNFKDGQRKIEGFLKQSICRDEAIKVKFTLDEIYQIWHHQKAFINQCSIEFIESRLEELEQCSRFWKEYPLTNAKFSHAKKDLSDMKSNAISFNGADQDQLEYANTDHMKSFDKFLTEIQAAYQVFTEHAVGDAFLDESLGHFPY

Solvent-accessible surface area (backbone atoms only — not comparable to full-atom values): 15869 Å² total; per-residue (Å²): 137,80,92,76,86,51,69,65,60,55,42,32,52,53,30,47,53,52,51,63,76,65,57,59,92,46,55,45,74,44,86,63,86,65,79,60,92,65,48,68,41,33,35,35,41,40,57,96,90,36,82,66,82,33,42,38,36,31,26,63,44,41,38,80,53,62,52,92,86,54,54,66,40,84,40,52,30,68,55,52,58,55,44,58,72,48,91,50,56,34,31,40,36,44,25,21,72,64,66,75,44,44,33,42,45,53,46,54,58,44,44,66,63,49,41,55,68,76,38,81,66,52,80,81,36,75,53,45,76,48,77,43,57,83,81,32,30,46,93,83,29,53,65,59,51,52,51,53,33,54,49,60,72,28,43,67,42,47,50,50,44,50,53,47,50,50,55,42,48,54,51,45,74,75,27,63,78,48,46,28,66,69,58,49,56,49,41,51,54,44,49,53,58,47,67,66,32,51,68,39,34,71,77,46,76,67,59,68,68,54,58,55,46,46,50,46,38,52,53,51,47,68,74,64,47,43,77,48,94,64,100,47,85,59,40,24,48,71,86,62,64,61,46,56,52,52,41,54,51,53,52,52,52,52,51,49,43,50,46,54,51,48,46,52,73,69,61,57,67,64,56,77,66,70,56,58,84,71,79,130

Secondary structure (DSSP, 8-state):
-PPP--HHHHHHHHHHHHHHTTS-TTEEEEP-SS--TT--EEEEEEETTEEEEEEEEEEEEEESS-SSS---EEEEHHHHHHHHT-SS-EEEEEEETTTTEEEEEEHHHHIIIIIHHH-TTGGGSSEEEE---SS-BHHHHHHHHHHHHHHHHHHHHHHHHHHHHHHHHHHHHHHTTS--HHHHHHHHHHHHHHHT-HHHHHHS---HHHHHHHHHHHHHHHHTPEEPSSS-TT-EE---HHHHHHHHHHHHHHHHHHHHHHHHHHHSSSSTTTT-----